Protein AF-A0A7J2NKS1-F1 (afdb_monomer_lite)

pLDDT: mean 79.58, std 19.47, range [28.39, 98.06]

Foldseek 3Di:
DVVLCPLLPAAADDFAFKAAPADPLFDGADFFWKFKKWFFQFDDVRDGDIKMKMKGQHDWDWDQAPNDIFIKTKIWMKIKDWDWDADPFKIKIKMKMKIWIWIAGNNIGFTFKTWMKIWIWMWIDGPPDTDIKTKIKIKIKGWSHGFRPADVNDDLDAFDKDKGKTWMWMKMWMQIPNDIDIDIDIWIKMKMKGQHDWQPWDQFLQGIARTWGWIWIWMDIDPDIFIKIFTDGSHSSTTQKIAGDPDSHHNGDHRIMHTNHIDGDDPPVVCCDPPNVVVSVVVVVVVVVVVVVVVVVVVVVPDDPDDDDDDDDDDDDDDDDDDDDDDDDDDDDD

Secondary structure (DSSP, 8-state):
-TTHHHHTTT--B-------SS-TTSPPP-TT-EEEEEEEEEEETTEEEEEEEEEEEEEEEEEEETTEEEEEEEEEEEEEEEEEEEETTEEEEEEEEEEEEEEEETTT--EEEEEEEEEEEEEEEETTEEEEEEEEEEEEEEEEEEE---GGGS--STT-EEEEEEEEEEEEEEEETTEEEEEEEEEEEEEEEEEEEEEEEEEETTEEEEEEEEEEEEEEETTEEEEEEEEEETTTTEEEEEEEE--TTBSS--SEEEEEEEE---TTGGGSSSTTHHHHHHHHHHHHHHHHHHHHHHHHHH------PPP-----------------------

Radius of gyration: 31.36 Å; chains: 1; bounding box: 49×74×117 Å

Sequence (334 aa):
MSIICVGFLLLGFAIVPSANVANDEGHPIEVGDYWEYSISEMDLEGMEFDFSIKITVESVSTMSIGGQDKEIFILDISGDSEFSETIEGVSMEGTISISGEEKRLVSNFDLISTDMEFSMDIEAAGAGMDFSMEMSMVMETSYVLPIDDYIGDDALETGTIVASTSSMTMESTTTFMGEVEASSEQNDVSITMEIVETGVTVETPAGTFDDCCKVIVITESDDESSTSTQYYSGKVGNYVKITGDAGEFSVIPGEQIILKSYGHGGGLASLFTGDNLWITLVIILVIVVVLAAIIAVIMRRGRGPVTTFMPPMIEEAETVQTTETEPKPPITPP

Structure (mmCIF, N/CA/C/O backbone):
data_AF-A0A7J2NKS1-F1
#
_entry.id   AF-A0A7J2NKS1-F1
#
loop_
_atom_site.group_PDB
_atom_site.id
_atom_site.type_symbol
_atom_site.label_atom_id
_atom_site.label_alt_id
_atom_site.label_comp_id
_atom_site.label_asym_id
_atom_site.label_entity_id
_atom_site.label_seq_id
_atom_site.pdbx_PDB_ins_code
_atom_site.Cartn_x
_atom_site.Cartn_y
_atom_site.Cartn_z
_atom_site.occupancy
_atom_site.B_iso_or_equiv
_atom_site.auth_seq_id
_atom_site.auth_comp_id
_atom_site.auth_asym_id
_atom_site.auth_atom_id
_atom_site.pdbx_PDB_model_num
ATOM 1 N N . MET A 1 1 ? 13.286 9.075 -21.189 1.00 34.91 1 MET A N 1
ATOM 2 C CA . MET A 1 1 ? 14.309 9.511 -20.210 1.00 34.91 1 MET A CA 1
ATOM 3 C C . MET A 1 1 ? 13.665 10.377 -19.147 1.00 34.91 1 MET A C 1
ATOM 5 O O . MET A 1 1 ? 13.263 9.778 -18.170 1.00 34.91 1 MET A O 1
ATOM 9 N N . SER A 1 2 ? 13.385 11.670 -19.351 1.00 28.39 2 SER A N 1
ATOM 10 C CA . SER A 1 2 ? 12.553 12.464 -18.412 1.00 28.39 2 SER A CA 1
ATOM 11 C C . SER A 1 2 ? 11.047 12.105 -18.447 1.00 28.39 2 SER A C 1
ATOM 13 O O . SER A 1 2 ? 10.210 12.998 -18.497 1.00 28.39 2 SER A O 1
ATOM 15 N N . ILE A 1 3 ? 10.711 10.812 -18.541 1.00 34.97 3 ILE A N 1
ATOM 16 C CA . ILE A 1 3 ? 9.338 10.272 -18.518 1.00 34.97 3 ILE A CA 1
ATOM 17 C C . ILE A 1 3 ? 9.289 9.123 -17.498 1.00 34.97 3 ILE A C 1
ATOM 19 O O . ILE A 1 3 ? 8.537 9.255 -16.543 1.00 34.97 3 ILE A O 1
ATOM 23 N N . ILE A 1 4 ? 10.200 8.136 -17.593 1.00 39.78 4 ILE A N 1
ATOM 24 C CA . ILE A 1 4 ? 10.518 7.162 -16.521 1.00 39.78 4 ILE A CA 1
ATOM 25 C C . ILE A 1 4 ? 10.506 7.820 -15.129 1.00 39.78 4 ILE A C 1
ATOM 27 O O . ILE A 1 4 ? 9.727 7.428 -14.271 1.00 39.78 4 ILE A O 1
ATOM 31 N N . CYS A 1 5 ? 11.311 8.870 -14.918 1.00 36.09 5 CYS A N 1
ATOM 32 C CA . CYS A 1 5 ? 11.406 9.531 -13.611 1.00 36.09 5 CYS A CA 1
ATOM 33 C C . CYS A 1 5 ? 10.153 10.334 -13.208 1.00 36.09 5 CYS A C 1
ATOM 35 O O . CYS A 1 5 ? 10.038 10.697 -12.046 1.00 36.09 5 CYS A O 1
ATOM 37 N N . VAL A 1 6 ? 9.257 10.663 -14.147 1.00 33.34 6 VAL A N 1
ATOM 38 C CA . VAL A 1 6 ? 8.086 11.527 -13.900 1.00 33.34 6 VAL A CA 1
ATOM 39 C C . VAL A 1 6 ? 6.840 10.707 -13.560 1.00 33.34 6 VAL A C 1
ATOM 41 O O . VAL A 1 6 ? 6.053 11.148 -12.739 1.00 33.34 6 VAL A O 1
ATOM 44 N N . GLY A 1 7 ? 6.686 9.494 -14.104 1.00 37.41 7 GLY A N 1
ATOM 45 C CA . GLY A 1 7 ? 5.555 8.615 -13.760 1.00 37.41 7 GLY A CA 1
ATOM 46 C C . GLY A 1 7 ? 5.621 7.996 -12.355 1.00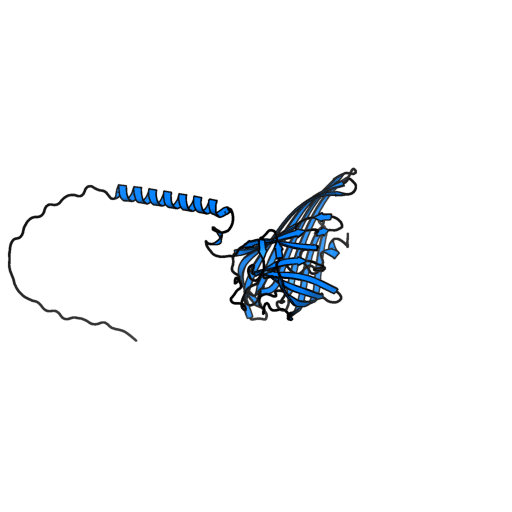 37.41 7 GLY A C 1
ATOM 47 O O . GLY A 1 7 ? 4.599 7.591 -11.819 1.00 37.41 7 GLY A O 1
ATOM 48 N N . PHE A 1 8 ? 6.808 7.938 -11.742 1.00 37.59 8 PHE A N 1
ATOM 49 C CA . PHE A 1 8 ? 7.003 7.478 -10.356 1.00 37.59 8 PHE A CA 1
ATOM 50 C C . PHE A 1 8 ? 6.897 8.612 -9.313 1.00 37.59 8 PHE A C 1
ATOM 52 O O . PHE A 1 8 ? 7.097 8.381 -8.121 1.00 37.59 8 PHE A O 1
ATOM 59 N N . LEU A 1 9 ? 6.666 9.857 -9.735 1.00 34.25 9 LEU A N 1
ATOM 60 C CA . LEU A 1 9 ? 7.015 11.043 -8.945 1.00 34.25 9 LEU A CA 1
ATOM 61 C C . LEU A 1 9 ? 5.909 11.533 -7.984 1.00 34.25 9 LEU A C 1
ATOM 63 O O . LEU A 1 9 ? 6.058 12.625 -7.458 1.00 34.25 9 LEU A O 1
ATOM 67 N N . LEU A 1 10 ? 4.831 10.773 -7.737 1.00 40.41 10 LEU A N 1
ATOM 68 C CA . LEU A 1 10 ? 3.707 11.184 -6.859 1.00 40.41 10 LEU A CA 1
ATOM 69 C C . LEU A 1 10 ? 3.137 10.066 -5.949 1.00 40.41 10 LEU A C 1
ATOM 71 O O . LEU A 1 10 ? 2.049 10.197 -5.388 1.00 40.41 10 LEU A O 1
ATOM 75 N N . LEU A 1 11 ? 3.882 8.974 -5.769 1.00 47.56 11 LEU A N 1
ATOM 76 C CA . LEU A 1 11 ? 3.437 7.760 -5.074 1.00 47.56 11 LEU A CA 1
ATOM 77 C C . LEU A 1 11 ? 3.245 7.979 -3.552 1.00 47.56 11 LEU A C 1
ATOM 79 O O . LEU A 1 11 ? 4.125 8.512 -2.880 1.00 47.56 11 LEU A O 1
ATOM 83 N N . GLY A 1 12 ? 2.122 7.536 -2.964 1.00 43.88 12 GLY A N 1
ATOM 84 C CA . GLY A 1 12 ? 1.857 7.812 -1.540 1.00 43.88 12 GLY A CA 1
ATOM 85 C C . GLY A 1 12 ? 0.856 6.942 -0.765 1.00 43.88 12 GLY A C 1
ATOM 86 O O . GLY A 1 12 ? 0.864 7.027 0.459 1.00 43.88 12 GLY A O 1
ATOM 87 N N . PHE A 1 13 ? 0.010 6.113 -1.396 1.00 44.94 13 PHE A N 1
ATOM 88 C CA . PHE A 1 13 ? -1.102 5.446 -0.692 1.00 44.94 13 PHE A CA 1
ATOM 89 C C . PHE A 1 13 ? -1.458 3.998 -1.098 1.00 44.94 13 PHE A C 1
ATOM 91 O O . PHE A 1 13 ? -1.290 3.564 -2.241 1.00 44.94 13 PHE A O 1
ATOM 98 N N . ALA A 1 14 ? -2.125 3.336 -0.142 1.00 42.31 14 ALA A N 1
ATOM 99 C CA . ALA A 1 14 ? -3.156 2.303 -0.308 1.00 42.31 14 ALA A CA 1
ATOM 100 C C . ALA A 1 14 ? -2.768 0.831 -0.589 1.00 42.31 14 ALA A C 1
ATOM 102 O O . ALA A 1 14 ? -3.226 0.243 -1.566 1.00 42.31 14 ALA A O 1
ATOM 103 N N . ILE A 1 15 ? -2.143 0.169 0.395 1.00 42.97 15 ILE A N 1
ATOM 104 C CA . ILE A 1 15 ? -2.573 -1.173 0.856 1.00 42.97 15 ILE A CA 1
ATOM 105 C C . ILE A 1 15 ? -2.464 -1.192 2.395 1.00 42.97 15 ILE A C 1
ATOM 107 O O . ILE A 1 15 ? -1.355 -1.173 2.910 1.00 42.97 15 ILE A O 1
ATOM 111 N N . VAL A 1 16 ? -3.575 -1.199 3.156 1.00 50.06 16 VAL A N 1
ATOM 112 C CA . VAL A 1 16 ? -3.531 -0.661 4.541 1.00 50.06 16 VAL A CA 1
ATOM 113 C C . VAL A 1 16 ? -4.310 -1.447 5.623 1.00 50.06 16 VAL A C 1
ATOM 115 O O . VAL A 1 16 ? -5.536 -1.512 5.569 1.00 50.06 16 VAL A O 1
ATOM 118 N N . PRO A 1 17 ? -3.637 -1.958 6.674 1.00 40.44 17 PRO A N 1
ATOM 119 C CA . PRO A 1 17 ? -4.226 -2.956 7.578 1.00 40.44 17 PRO A CA 1
ATOM 120 C C . PRO A 1 17 ? -5.125 -2.674 8.806 1.00 40.44 17 PRO A C 1
ATOM 122 O O . PRO A 1 17 ? -5.451 -3.668 9.439 1.00 40.44 17 PRO A O 1
ATOM 125 N N . SER A 1 18 ? -5.594 -1.469 9.147 1.00 38.28 18 SER A N 1
ATOM 126 C CA . SER A 1 18 ? -6.431 -1.151 10.347 1.00 38.28 18 SER A CA 1
ATOM 127 C C . SER A 1 18 ? -5.811 -1.133 11.748 1.00 38.28 18 SER A C 1
ATOM 129 O O . SER A 1 18 ? -4.739 -1.686 11.969 1.00 38.28 18 SER A O 1
ATOM 131 N N . ALA A 1 19 ? -6.554 -0.564 12.720 1.00 33.69 19 ALA A N 1
ATOM 132 C CA . ALA A 1 19 ? -6.450 -0.866 14.153 1.00 33.69 19 ALA A CA 1
ATOM 133 C C . ALA A 1 19 ? -7.713 -0.507 14.970 1.00 33.69 19 ALA A C 1
ATOM 135 O O . ALA A 1 19 ? -7.761 0.540 15.607 1.00 33.69 19 ALA A O 1
ATOM 136 N N . ASN A 1 20 ? -8.681 -1.438 15.031 1.00 34.88 20 ASN A N 1
ATOM 137 C CA . ASN A 1 20 ? -9.993 -1.245 15.679 1.00 34.88 20 ASN A CA 1
ATOM 138 C C . ASN A 1 20 ? -9.972 -0.499 17.028 1.00 34.88 20 ASN A C 1
ATOM 140 O O . ASN A 1 20 ? -9.496 -1.033 18.037 1.00 34.88 20 ASN A O 1
ATOM 144 N N . VAL A 1 21 ? -10.696 0.624 17.088 1.00 37.88 21 VAL A N 1
ATOM 145 C CA . VAL A 1 21 ? -11.197 1.208 18.354 1.00 37.88 21 VAL A CA 1
ATOM 146 C C . VAL A 1 21 ? -12.734 1.381 18.393 1.00 37.88 21 VAL A C 1
ATOM 148 O O . VAL A 1 21 ? -13.278 1.698 19.454 1.00 37.88 21 VAL A O 1
ATOM 151 N N . ALA A 1 22 ? -13.473 1.105 17.305 1.00 36.28 22 ALA A N 1
ATOM 152 C CA . ALA A 1 22 ? -14.919 1.396 17.229 1.00 36.28 22 ALA A CA 1
ATOM 153 C C . ALA A 1 22 ? -15.897 0.204 17.119 1.00 36.28 22 ALA A C 1
ATOM 155 O O . ALA A 1 22 ? -17.019 0.337 17.614 1.00 36.28 22 ALA A O 1
ATOM 156 N N . ASN A 1 23 ? -15.536 -0.938 16.511 1.00 42.25 23 ASN A N 1
ATOM 157 C CA . ASN A 1 23 ? -16.478 -2.050 16.276 1.00 42.25 23 ASN A CA 1
ATOM 158 C C . ASN A 1 23 ? -16.078 -3.364 16.976 1.00 42.25 23 ASN A C 1
ATOM 160 O O . ASN A 1 23 ? -15.134 -4.037 16.577 1.00 42.25 23 ASN A O 1
ATOM 164 N N . ASP A 1 24 ? -16.892 -3.783 17.956 1.00 46.19 24 ASP A N 1
ATOM 165 C CA . ASP A 1 24 ? -16.754 -5.009 18.779 1.00 46.19 24 ASP A CA 1
ATOM 166 C C . ASP A 1 24 ? -16.758 -6.348 17.986 1.00 46.19 24 ASP A C 1
ATOM 168 O O . ASP A 1 24 ? -16.619 -7.417 18.583 1.00 46.19 24 ASP A O 1
ATOM 172 N N . GLU A 1 25 ? -16.949 -6.322 16.660 1.00 52.09 25 GLU A N 1
ATOM 173 C CA . GLU A 1 25 ? -17.010 -7.515 15.794 1.00 52.09 25 GLU A CA 1
ATOM 174 C C . GLU A 1 25 ? -15.779 -7.694 14.876 1.00 52.09 25 GLU A C 1
ATOM 176 O O . GLU A 1 25 ? -15.643 -8.740 14.236 1.00 52.09 25 GLU A O 1
ATOM 181 N N . GLY A 1 26 ? -14.868 -6.713 14.819 1.00 59.03 26 GLY A N 1
ATOM 182 C CA . GLY A 1 26 ? -13.625 -6.787 14.041 1.00 59.03 26 GLY A CA 1
ATOM 183 C C . GLY A 1 26 ? -12.452 -7.412 14.806 1.00 59.03 26 GLY A C 1
ATOM 184 O O . GLY A 1 26 ? -12.421 -7.418 16.037 1.00 59.03 26 GLY A O 1
ATOM 185 N N . HIS A 1 27 ? -11.450 -7.922 14.082 1.00 67.19 27 HIS A N 1
ATOM 186 C CA . HIS A 1 27 ? -10.157 -8.274 14.691 1.00 67.19 27 HIS A CA 1
ATOM 187 C C . HIS A 1 27 ? -9.389 -6.983 15.053 1.00 67.19 27 HIS A C 1
ATOM 189 O O . HIS A 1 27 ? -9.222 -6.130 14.176 1.00 67.19 27 HIS A O 1
ATOM 195 N N . PRO A 1 28 ? -8.955 -6.783 16.313 1.00 78.50 28 PRO A N 1
ATOM 196 C CA . PRO A 1 28 ? -8.105 -5.659 16.693 1.00 78.50 28 PRO A CA 1
ATOM 197 C C . PRO A 1 28 ? -6.667 -5.920 16.265 1.00 78.50 28 PRO A C 1
ATOM 199 O O . PRO A 1 28 ? -6.210 -7.056 16.320 1.00 78.50 28 PRO A O 1
ATOM 202 N N . ILE A 1 29 ? -5.951 -4.875 15.859 1.00 85.25 29 ILE A N 1
ATOM 203 C CA . ILE A 1 29 ? -4.667 -5.089 15.193 1.00 85.25 29 ILE A CA 1
ATOM 204 C C . ILE A 1 29 ? -3.527 -5.190 16.180 1.00 85.25 29 ILE A C 1
ATOM 206 O O . ILE A 1 29 ? -3.392 -4.412 17.126 1.00 85.25 29 ILE A O 1
ATOM 210 N N . GLU A 1 30 ? -2.710 -6.199 15.937 1.00 89.06 30 GLU A N 1
ATOM 211 C CA . GLU A 1 30 ? -1.653 -6.660 16.802 1.00 89.06 30 GLU A CA 1
ATOM 212 C C . GLU A 1 30 ? -0.386 -6.952 15.992 1.00 89.06 30 GLU A C 1
ATOM 214 O O . GLU A 1 30 ? -0.391 -7.281 14.804 1.00 89.06 30 GLU A O 1
ATOM 219 N N . VAL A 1 31 ? 0.752 -6.864 16.680 1.00 90.00 31 VAL A N 1
ATOM 220 C CA . VAL A 1 31 ? 2.055 -7.200 16.104 1.00 90.00 31 VAL A CA 1
ATOM 221 C C . VAL A 1 31 ? 2.060 -8.647 15.600 1.00 90.00 31 VAL A C 1
ATOM 223 O O . VAL A 1 31 ? 1.782 -9.595 16.342 1.00 90.00 31 VAL A O 1
ATOM 226 N N . GLY A 1 32 ? 2.437 -8.815 14.335 1.00 89.38 32 GLY A N 1
ATOM 227 C CA . GLY A 1 32 ? 2.440 -10.079 13.608 1.00 89.38 32 GLY A CA 1
ATOM 228 C C . GLY A 1 32 ? 1.199 -10.332 12.750 1.00 89.38 32 GLY A C 1
ATOM 229 O O . GLY A 1 32 ? 1.167 -11.371 12.086 1.00 89.38 32 GLY A O 1
ATOM 230 N N . ASP A 1 33 ? 0.208 -9.433 12.738 1.00 91.69 33 ASP A N 1
ATOM 231 C CA . ASP A 1 33 ? -0.796 -9.423 11.671 1.00 91.69 33 ASP A CA 1
ATOM 232 C C . ASP A 1 33 ? -0.106 -9.165 10.316 1.00 91.69 33 ASP A C 1
ATOM 234 O O . ASP A 1 33 ? 0.866 -8.404 10.236 1.00 91.69 33 ASP A O 1
ATOM 238 N N . TYR A 1 34 ? -0.578 -9.816 9.250 1.00 94.12 34 TYR A N 1
ATOM 239 C CA . TYR A 1 34 ? -0.049 -9.620 7.899 1.00 94.12 34 TYR A CA 1
ATOM 240 C C . TYR A 1 34 ? -1.095 -9.841 6.805 1.00 94.12 34 TYR A C 1
ATOM 242 O O . TYR A 1 34 ? -2.054 -10.602 6.967 1.00 94.12 34 TYR A O 1
ATOM 250 N N . TRP A 1 35 ? -0.838 -9.235 5.647 1.00 94.25 35 TRP A N 1
ATOM 251 C CA . TRP A 1 35 ? -1.653 -9.317 4.439 1.00 94.25 35 TRP A CA 1
ATOM 252 C C . TRP A 1 35 ? -0.723 -9.402 3.239 1.00 94.25 35 TRP A C 1
ATOM 254 O O . TRP A 1 35 ? 0.266 -8.680 3.154 1.00 94.25 35 TRP A O 1
ATOM 264 N N . GLU A 1 36 ? -1.030 -10.306 2.325 1.00 94.75 36 GLU A N 1
ATOM 265 C CA . GLU A 1 36 ? -0.306 -10.517 1.081 1.00 94.75 36 GLU A CA 1
ATOM 266 C C . GLU A 1 36 ? -1.274 -10.285 -0.074 1.00 94.75 36 GLU A C 1
ATOM 268 O O . GLU A 1 36 ? -2.369 -10.852 -0.098 1.00 94.75 36 GLU A O 1
ATOM 273 N N . TYR A 1 37 ? -0.866 -9.482 -1.043 1.00 91.94 37 TYR A N 1
ATOM 274 C CA . TYR A 1 37 ? -1.657 -9.059 -2.183 1.00 91.94 37 TYR A CA 1
ATOM 275 C C . TYR A 1 37 ? -0.992 -9.487 -3.479 1.00 91.94 37 TYR A C 1
ATOM 277 O O . TYR A 1 37 ? 0.225 -9.408 -3.621 1.00 91.94 37 TYR A O 1
ATOM 285 N N . SER A 1 38 ? -1.819 -9.931 -4.419 1.00 92.25 38 SER A N 1
ATOM 286 C CA . SER A 1 38 ? -1.465 -10.051 -5.828 1.00 92.25 38 SER A CA 1
ATOM 287 C C . SER A 1 38 ? -1.929 -8.788 -6.533 1.00 92.25 38 SER A C 1
ATOM 289 O O . SER A 1 38 ? -3.052 -8.335 -6.301 1.00 92.25 38 SER A O 1
ATOM 291 N N . ILE A 1 39 ? -1.086 -8.253 -7.397 1.00 88.94 39 ILE A N 1
ATOM 292 C CA . ILE A 1 39 ? -1.335 -7.042 -8.169 1.00 88.94 39 ILE A CA 1
ATOM 293 C C . ILE A 1 39 ? -1.128 -7.449 -9.614 1.00 88.94 39 ILE A C 1
ATOM 295 O O . ILE A 1 39 ? -0.053 -7.935 -9.956 1.00 88.94 39 ILE A O 1
ATOM 299 N N . SER A 1 40 ? -2.186 -7.366 -10.410 1.00 84.81 40 SER A N 1
ATOM 300 C CA . SER A 1 40 ? -2.157 -7.768 -11.814 1.00 84.81 40 SER A CA 1
ATOM 301 C C . SER A 1 40 ? -2.140 -6.548 -12.711 1.00 84.81 40 SER A C 1
ATOM 303 O O . SER A 1 40 ? -2.689 -5.506 -12.345 1.00 84.81 40 SER A O 1
ATOM 305 N N . GLU A 1 41 ? -1.581 -6.722 -13.907 1.00 78.31 41 GLU A N 1
ATOM 306 C CA . GLU A 1 41 ? -1.626 -5.703 -14.961 1.00 78.31 41 GLU A CA 1
ATOM 307 C C . GLU A 1 41 ? -0.941 -4.394 -14.498 1.00 78.31 41 GLU A C 1
ATOM 309 O O . GLU A 1 41 ? -1.443 -3.296 -14.735 1.00 78.31 41 GLU A O 1
ATOM 314 N N . MET A 1 42 ? 0.210 -4.505 -13.811 1.00 78.00 42 MET A N 1
ATOM 315 C CA . MET A 1 42 ? 1.103 -3.360 -13.606 1.00 78.00 42 MET A CA 1
ATOM 316 C C . MET A 1 42 ? 1.803 -3.068 -14.933 1.00 78.00 42 MET A C 1
ATOM 318 O O . MET A 1 42 ? 2.639 -3.856 -15.369 1.00 78.00 42 MET A O 1
ATOM 322 N N . ASP A 1 43 ? 1.447 -1.954 -15.572 1.00 75.00 43 ASP A N 1
ATOM 323 C CA . ASP A 1 43 ? 2.126 -1.444 -16.765 1.00 75.00 43 ASP A CA 1
ATOM 324 C C . ASP A 1 43 ? 3.263 -0.499 -16.358 1.00 75.00 43 ASP A C 1
ATOM 326 O O . ASP A 1 43 ? 3.027 0.529 -15.715 1.00 75.00 43 ASP A O 1
ATOM 330 N N . LEU A 1 44 ? 4.492 -0.819 -16.772 1.00 71.81 44 LEU A N 1
ATOM 331 C CA . LEU A 1 44 ? 5.607 0.120 -16.741 1.00 71.81 44 LEU A CA 1
ATOM 332 C C . LEU A 1 44 ? 6.210 0.349 -18.133 1.00 71.81 44 LEU A C 1
ATOM 334 O O . LEU A 1 44 ? 6.930 -0.492 -18.668 1.00 71.81 44 LEU A O 1
ATOM 338 N N . GLU A 1 45 ? 5.947 1.534 -18.693 1.00 70.50 45 GLU A N 1
ATOM 339 C CA . GLU A 1 45 ? 6.357 1.960 -20.045 1.00 70.50 45 GLU A CA 1
ATOM 340 C C . GLU A 1 45 ? 6.034 0.938 -21.168 1.00 70.50 45 GLU A C 1
ATOM 342 O O . GLU A 1 45 ? 6.714 0.892 -22.197 1.00 70.50 45 GLU A O 1
ATOM 347 N N . GLY A 1 46 ? 4.961 0.155 -21.015 1.00 71.38 46 GLY A N 1
ATOM 348 C CA . GLY A 1 46 ? 4.516 -0.879 -21.953 1.00 71.38 46 GLY A CA 1
ATOM 349 C C . GLY A 1 46 ? 4.966 -2.302 -21.606 1.00 71.38 46 GLY A C 1
ATOM 350 O O . GLY A 1 46 ? 4.841 -3.177 -22.462 1.00 71.38 46 GLY A O 1
ATOM 351 N N . MET A 1 47 ? 5.506 -2.532 -20.405 1.00 73.56 47 MET A N 1
ATOM 352 C CA . MET A 1 47 ? 5.786 -3.862 -19.853 1.00 73.56 47 MET A CA 1
ATOM 353 C C . MET A 1 47 ? 4.716 -4.209 -18.816 1.00 73.56 47 MET A C 1
ATOM 355 O O . MET A 1 47 ? 4.672 -3.587 -17.757 1.00 73.56 47 MET A O 1
ATOM 359 N N . GLU A 1 48 ? 3.877 -5.204 -19.109 1.00 80.75 48 GLU A N 1
ATOM 360 C CA . GLU A 1 48 ? 2.863 -5.717 -18.179 1.00 80.75 48 GLU A CA 1
ATOM 361 C C . GLU A 1 48 ? 3.468 -6.814 -17.287 1.00 80.75 48 GLU A C 1
ATOM 363 O O . GLU A 1 48 ? 3.973 -7.822 -17.789 1.00 80.75 48 GLU A O 1
ATOM 368 N N . PHE A 1 49 ? 3.387 -6.669 -15.962 1.00 82.88 49 PHE A N 1
ATOM 369 C CA . PHE A 1 49 ? 3.792 -7.722 -15.026 1.00 82.88 49 PHE A CA 1
ATOM 370 C C . PHE A 1 49 ? 2.842 -7.876 -13.835 1.00 82.88 49 PHE A C 1
ATOM 372 O O . PHE A 1 49 ? 2.153 -6.947 -13.412 1.00 82.88 49 PHE A O 1
ATOM 379 N N . ASP A 1 50 ? 2.818 -9.094 -13.290 1.00 86.38 50 ASP A N 1
ATOM 380 C CA . ASP A 1 50 ? 2.188 -9.389 -12.007 1.00 86.38 50 ASP A CA 1
ATOM 381 C C . ASP A 1 50 ? 3.191 -9.097 -10.881 1.00 86.38 50 ASP A C 1
ATOM 383 O O . ASP A 1 50 ? 4.372 -9.447 -10.974 1.00 86.38 50 ASP A O 1
ATOM 387 N N . PHE A 1 51 ? 2.725 -8.500 -9.788 1.00 87.44 51 PHE A N 1
ATOM 388 C CA . PHE A 1 51 ? 3.537 -8.177 -8.615 1.00 87.44 51 PHE A CA 1
ATOM 389 C C . PHE A 1 51 ? 2.889 -8.719 -7.334 1.00 87.44 51 PHE A C 1
ATOM 391 O O . PHE A 1 51 ? 1.665 -8.863 -7.251 1.00 87.44 51 PHE A O 1
ATOM 398 N N . SER A 1 52 ? 3.692 -9.051 -6.321 1.00 90.75 52 SER A N 1
ATOM 399 C CA . SER A 1 52 ? 3.190 -9.569 -5.043 1.00 90.75 52 SER A CA 1
ATOM 400 C C . SER A 1 52 ? 3.766 -8.756 -3.893 1.00 90.75 52 SER A C 1
ATOM 402 O O . SER A 1 52 ? 4.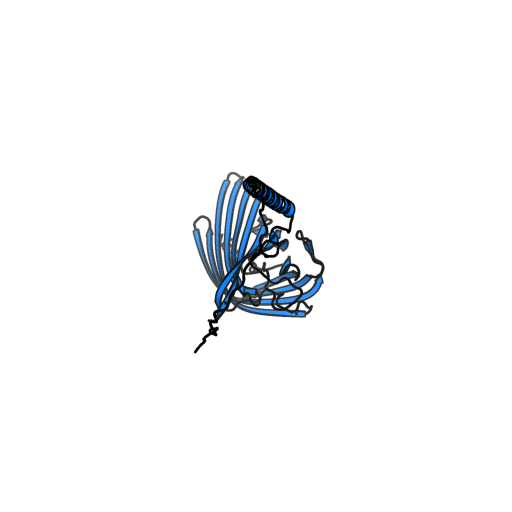980 -8.692 -3.739 1.00 90.75 52 SER A O 1
ATOM 404 N N . ILE A 1 53 ? 2.900 -8.174 -3.062 1.00 91.88 53 ILE A N 1
ATOM 405 C CA . ILE A 1 53 ? 3.304 -7.378 -1.892 1.00 91.88 53 ILE A CA 1
ATOM 406 C C . ILE A 1 53 ? 2.786 -8.013 -0.623 1.00 91.88 53 ILE A C 1
ATOM 408 O O . ILE A 1 53 ? 1.646 -8.463 -0.557 1.00 91.88 53 ILE A O 1
ATOM 412 N N . LYS A 1 54 ? 3.624 -8.012 0.401 1.00 93.94 54 LYS A N 1
ATOM 413 C CA . LYS A 1 54 ? 3.295 -8.387 1.758 1.00 93.94 54 LYS A CA 1
ATOM 414 C C . LYS A 1 54 ? 3.499 -7.192 2.677 1.00 93.94 54 LYS A C 1
ATOM 416 O O . LYS A 1 54 ? 4.514 -6.511 2.609 1.00 93.94 54 LYS A O 1
ATOM 421 N N . ILE A 1 55 ? 2.538 -6.996 3.569 1.00 94.06 55 ILE A N 1
ATOM 422 C CA . ILE A 1 55 ? 2.574 -5.979 4.616 1.00 94.06 55 ILE A CA 1
ATOM 423 C C . ILE A 1 55 ? 2.406 -6.686 5.952 1.00 94.06 55 ILE A C 1
ATOM 425 O O . ILE A 1 55 ? 1.533 -7.547 6.088 1.00 94.06 55 ILE A O 1
ATOM 429 N N . THR A 1 56 ? 3.262 -6.371 6.919 1.00 94.31 56 THR A N 1
ATOM 430 C CA . THR A 1 56 ? 3.312 -7.026 8.234 1.00 94.31 56 THR A CA 1
ATOM 431 C C . THR A 1 56 ? 3.407 -5.975 9.331 1.00 94.31 56 THR A C 1
ATOM 433 O O . THR A 1 56 ? 4.311 -5.148 9.298 1.00 94.31 56 THR A O 1
ATOM 436 N N . VAL A 1 57 ? 2.544 -6.028 10.349 1.00 94.00 57 VAL A N 1
ATOM 437 C CA . VAL A 1 57 ? 2.704 -5.185 11.548 1.00 94.00 57 VAL A CA 1
ATOM 438 C C . VAL A 1 57 ? 3.898 -5.710 12.344 1.00 94.00 57 VAL A C 1
ATOM 440 O O . VAL A 1 57 ? 3.791 -6.713 13.053 1.00 94.00 57 VAL A O 1
ATOM 443 N N . GLU A 1 58 ? 5.058 -5.078 12.196 1.00 93.56 58 GLU A N 1
ATOM 444 C CA . GLU A 1 58 ? 6.331 -5.589 12.709 1.00 93.56 58 GLU A CA 1
ATOM 445 C C . GLU A 1 58 ? 6.532 -5.233 14.185 1.00 93.56 58 GLU A C 1
ATOM 447 O O . GLU A 1 58 ? 6.958 -6.071 14.987 1.00 93.56 58 GLU A O 1
ATOM 452 N N . SER A 1 59 ? 6.175 -4.006 14.574 1.00 92.12 59 SER A N 1
ATOM 453 C CA . SER A 1 59 ? 6.356 -3.530 15.944 1.00 92.12 59 SER A CA 1
ATOM 454 C C . SER A 1 59 ? 5.424 -2.373 16.327 1.00 92.12 59 SER A C 1
ATOM 456 O O . SER A 1 59 ? 4.728 -1.790 15.496 1.00 92.12 59 SER A O 1
ATOM 458 N N . VAL A 1 60 ? 5.405 -2.053 17.627 1.00 92.88 60 VAL A N 1
ATOM 459 C CA . VAL A 1 60 ? 4.813 -0.822 18.171 1.00 92.88 60 VAL A CA 1
ATOM 460 C C . VAL A 1 60 ? 5.935 0.039 18.739 1.00 92.88 60 VAL A C 1
ATOM 462 O O . VAL A 1 60 ? 6.786 -0.447 19.489 1.00 92.88 60 VAL A O 1
ATOM 465 N N . SER A 1 61 ? 5.918 1.323 18.400 1.00 94.81 61 SER A N 1
ATOM 466 C CA . SER A 1 61 ? 6.881 2.334 18.834 1.00 94.81 61 SER A CA 1
ATOM 467 C C . SER A 1 61 ? 6.160 3.563 19.399 1.00 94.81 61 SER A C 1
ATOM 469 O O . SER A 1 61 ? 4.937 3.584 19.541 1.00 94.81 61 SER A O 1
ATOM 471 N N . THR A 1 62 ? 6.907 4.605 19.758 1.00 94.88 62 THR A N 1
ATOM 472 C CA . THR A 1 62 ? 6.360 5.878 20.243 1.00 94.88 62 THR A CA 1
ATOM 473 C C . THR A 1 62 ? 6.968 7.033 19.459 1.00 94.88 62 THR A C 1
ATOM 475 O O . THR A 1 62 ? 8.191 7.154 19.381 1.00 94.88 62 THR A O 1
ATOM 478 N N . MET A 1 63 ? 6.121 7.905 18.914 1.00 94.06 63 MET A N 1
ATOM 479 C CA . MET A 1 63 ? 6.523 9.067 18.118 1.00 94.06 63 MET A CA 1
ATOM 480 C C . MET A 1 63 ? 5.847 10.340 18.637 1.00 94.06 63 MET A C 1
ATOM 482 O O . MET A 1 63 ? 4.701 10.309 19.082 1.00 94.06 63 MET A O 1
ATOM 486 N N . SER A 1 64 ? 6.555 11.473 18.584 1.00 94.06 64 SER A N 1
ATOM 487 C CA . SER A 1 64 ? 6.012 12.762 19.025 1.00 94.06 64 SER A CA 1
ATOM 488 C C . SER A 1 64 ? 5.295 13.465 17.869 1.00 94.06 64 SER A C 1
ATOM 490 O O . SER A 1 64 ? 5.932 14.015 16.974 1.00 94.06 64 SER A O 1
ATOM 492 N N . ILE A 1 65 ? 3.963 13.448 17.891 1.00 90.88 65 ILE A N 1
ATOM 493 C CA . ILE A 1 65 ? 3.084 13.959 16.830 1.00 90.88 65 ILE A CA 1
ATOM 494 C C . ILE A 1 65 ? 2.305 15.147 17.394 1.00 90.88 65 ILE A C 1
ATOM 496 O O . ILE A 1 65 ? 1.635 15.039 18.421 1.00 90.88 65 ILE A O 1
ATOM 500 N N . GLY A 1 66 ? 2.437 16.323 16.775 1.00 87.88 66 GLY A N 1
ATOM 501 C CA . GLY A 1 66 ? 1.850 17.564 17.305 1.00 87.88 66 GLY A CA 1
ATOM 502 C C . GLY A 1 66 ? 2.374 17.967 18.697 1.00 87.88 66 GLY A C 1
ATOM 503 O O . GLY A 1 66 ? 1.704 18.704 19.420 1.00 87.88 66 GLY A O 1
ATOM 504 N N . GLY A 1 67 ? 3.553 17.472 19.095 1.00 90.88 67 GLY A N 1
ATOM 505 C CA . GLY A 1 67 ? 4.127 17.675 20.431 1.00 90.88 67 GLY A CA 1
ATOM 506 C C . GLY A 1 67 ? 3.520 16.796 21.532 1.00 90.88 67 GLY A C 1
ATOM 507 O O . GLY A 1 67 ? 3.678 17.114 22.712 1.00 90.88 67 GLY A O 1
ATOM 508 N N . GLN A 1 68 ? 2.814 15.722 21.164 1.00 93.06 68 GLN A N 1
ATOM 509 C CA . GLN A 1 68 ? 2.354 14.674 22.073 1.00 93.06 68 GLN A CA 1
ATOM 510 C C . GLN A 1 68 ? 2.959 13.334 21.665 1.00 93.06 68 GLN A C 1
ATOM 512 O O . GLN A 1 68 ? 2.938 12.977 20.490 1.00 93.06 68 GLN A O 1
ATOM 517 N N . ASP A 1 69 ? 3.455 12.579 22.638 1.00 95.94 69 ASP A N 1
ATOM 518 C CA . ASP A 1 69 ? 3.954 11.230 22.399 1.00 95.94 69 ASP A CA 1
ATOM 519 C C . ASP A 1 69 ? 2.759 10.283 22.209 1.00 95.94 69 ASP A C 1
ATOM 521 O O . ASP A 1 69 ? 1.919 10.146 23.103 1.00 95.94 69 ASP A O 1
ATOM 525 N N . LYS A 1 70 ? 2.668 9.664 21.029 1.00 93.75 70 LYS A N 1
ATOM 526 C CA . LYS A 1 70 ? 1.633 8.697 20.647 1.00 93.75 70 LYS A CA 1
ATOM 527 C C . LYS A 1 70 ? 2.266 7.346 20.327 1.00 93.75 70 LYS A C 1
ATOM 529 O O . LYS A 1 70 ? 3.382 7.294 19.811 1.00 93.75 70 LYS A O 1
ATOM 534 N N . GLU A 1 71 ? 1.544 6.265 20.609 1.00 94.25 71 GLU A N 1
ATOM 535 C CA . GLU A 1 71 ? 1.926 4.928 20.150 1.00 94.25 71 GLU A CA 1
ATOM 536 C C . GLU A 1 71 ? 1.630 4.788 18.652 1.00 94.25 71 GLU A C 1
ATOM 538 O O . GLU A 1 71 ? 0.578 5.224 18.171 1.00 94.25 71 GLU A O 1
ATOM 543 N N . ILE A 1 72 ? 2.582 4.204 17.925 1.00 95.50 72 ILE A N 1
ATOM 544 C CA . ILE A 1 72 ? 2.507 3.986 16.480 1.00 95.50 72 ILE A CA 1
ATOM 545 C C . ILE A 1 72 ? 2.797 2.525 16.147 1.00 95.50 72 ILE A C 1
ATOM 547 O O . ILE A 1 72 ? 3.671 1.917 16.766 1.00 95.50 72 ILE A O 1
ATOM 551 N N . PHE A 1 73 ? 2.097 1.976 15.163 1.00 95.06 73 PHE A N 1
ATOM 552 C CA . PHE A 1 73 ? 2.508 0.759 14.480 1.00 95.06 73 PHE A CA 1
ATOM 553 C C . PHE A 1 73 ? 3.599 1.092 13.461 1.00 95.06 73 PHE A C 1
ATOM 555 O O . PHE A 1 73 ? 3.540 2.133 12.802 1.00 95.06 73 PHE A O 1
ATOM 562 N N . ILE A 1 74 ? 4.577 0.196 13.342 1.00 95.56 74 ILE A N 1
ATOM 563 C CA . ILE A 1 74 ? 5.536 0.152 12.236 1.00 95.56 74 ILE A CA 1
ATOM 564 C C . ILE A 1 74 ? 5.180 -1.079 11.404 1.00 95.56 74 ILE A C 1
ATOM 566 O O . ILE A 1 74 ? 5.123 -2.197 11.929 1.00 95.56 74 ILE A O 1
ATOM 570 N N . LEU A 1 75 ? 4.874 -0.849 10.133 1.00 95.00 75 LEU A N 1
ATOM 571 C CA . LEU A 1 75 ? 4.468 -1.857 9.164 1.00 95.00 75 LEU A CA 1
ATOM 572 C C . LEU A 1 75 ? 5.640 -2.097 8.210 1.00 95.00 75 LEU A C 1
ATOM 574 O O . LEU A 1 75 ? 5.997 -1.190 7.469 1.00 95.00 75 LEU A O 1
ATOM 578 N N . ASP A 1 76 ? 6.195 -3.306 8.199 1.00 95.62 76 ASP A N 1
ATOM 579 C CA . ASP A 1 76 ? 7.136 -3.745 7.162 1.00 95.62 76 ASP A CA 1
ATOM 580 C C . ASP A 1 76 ? 6.363 -4.009 5.866 1.00 95.62 76 ASP A C 1
ATOM 582 O O . ASP A 1 76 ? 5.378 -4.759 5.871 1.00 95.62 76 ASP A O 1
ATOM 586 N N . ILE A 1 77 ? 6.807 -3.395 4.773 1.00 93.75 77 ILE A N 1
ATOM 587 C CA . ILE A 1 77 ? 6.314 -3.621 3.416 1.00 93.75 77 ILE A CA 1
ATOM 588 C C . ILE A 1 77 ? 7.433 -4.298 2.632 1.00 93.75 77 ILE A C 1
ATOM 590 O O . ILE A 1 77 ? 8.568 -3.828 2.622 1.00 93.75 77 ILE A O 1
ATOM 594 N N . SER A 1 78 ? 7.122 -5.392 1.947 1.00 94.75 78 SER A N 1
ATOM 595 C CA . SER A 1 78 ? 8.064 -6.092 1.074 1.00 94.75 78 SER A CA 1
ATOM 596 C C . SER A 1 78 ? 7.353 -6.746 -0.106 1.00 94.75 78 SER A C 1
ATOM 598 O O . SER A 1 78 ? 6.228 -7.228 0.016 1.00 94.75 78 SER A O 1
ATOM 600 N N . GLY A 1 79 ? 7.997 -6.784 -1.266 1.00 92.50 79 GLY A N 1
ATOM 601 C CA . GLY A 1 79 ? 7.479 -7.460 -2.449 1.00 92.50 79 GLY A CA 1
ATOM 602 C C . GLY A 1 79 ? 8.555 -7.677 -3.498 1.00 92.50 79 GLY A C 1
ATOM 603 O O . GLY A 1 79 ? 9.504 -6.900 -3.599 1.00 92.50 79 GLY A O 1
ATOM 604 N N . ASP A 1 80 ? 8.402 -8.737 -4.277 1.00 92.06 80 ASP A N 1
ATOM 605 C CA . ASP A 1 80 ? 9.310 -9.105 -5.355 1.00 92.06 80 ASP A CA 1
ATOM 606 C C . ASP A 1 80 ? 8.539 -9.711 -6.533 1.00 92.06 80 ASP A C 1
ATOM 608 O O . ASP A 1 80 ? 7.460 -10.293 -6.372 1.00 92.06 80 ASP A O 1
ATOM 612 N N . SER A 1 81 ? 9.085 -9.536 -7.735 1.00 92.00 81 SER A N 1
ATOM 613 C CA . SER A 1 81 ? 8.636 -10.215 -8.947 1.00 92.00 81 SER A CA 1
ATOM 614 C C . SER A 1 81 ? 9.787 -10.407 -9.934 1.00 92.00 81 SER A C 1
ATOM 616 O O . SER A 1 81 ? 10.696 -9.580 -10.033 1.00 92.00 81 SER A O 1
ATOM 618 N N . GLU A 1 82 ? 9.718 -11.504 -10.684 1.00 92.38 82 GLU A N 1
ATOM 619 C CA . GLU A 1 82 ? 10.559 -11.797 -11.843 1.00 92.38 82 GLU A CA 1
ATOM 620 C C . GLU A 1 82 ? 9.690 -11.676 -13.100 1.00 92.38 82 GLU A C 1
ATOM 622 O O . GLU A 1 82 ? 8.627 -12.300 -13.181 1.00 92.38 82 GLU A O 1
ATOM 627 N N . PHE A 1 83 ? 10.149 -10.931 -14.105 1.00 89.12 83 PHE A N 1
ATOM 628 C CA . PHE A 1 83 ? 9.475 -10.830 -15.401 1.00 89.12 83 PHE A CA 1
ATOM 629 C C . PHE A 1 83 ? 10.380 -11.316 -16.538 1.00 89.12 83 PHE A C 1
ATOM 631 O O . PHE A 1 83 ? 11.608 -11.269 -16.455 1.00 89.12 83 PHE A O 1
ATOM 638 N N . SER A 1 84 ? 9.767 -11.818 -17.613 1.00 91.25 84 SER A N 1
ATOM 639 C CA . SER A 1 84 ? 10.474 -12.255 -18.819 1.00 91.25 84 SER A CA 1
ATOM 640 C C . SER A 1 84 ? 9.557 -12.130 -20.037 1.00 91.25 84 SER A C 1
ATOM 642 O O . SER A 1 84 ? 8.569 -12.858 -20.158 1.00 91.25 84 SER A O 1
ATOM 644 N N . GLU A 1 85 ? 9.879 -11.207 -20.941 1.00 88.88 85 GLU A N 1
ATOM 645 C CA . GLU A 1 85 ? 9.092 -10.903 -22.139 1.00 88.88 85 GLU A CA 1
ATOM 646 C C . GLU A 1 85 ? 9.982 -10.814 -23.397 1.00 88.88 85 GLU A C 1
ATOM 648 O O . GLU A 1 85 ? 11.213 -10.853 -23.348 1.00 88.88 85 GLU A O 1
ATOM 653 N N . THR A 1 86 ? 9.376 -10.748 -24.584 1.00 88.00 86 THR A N 1
ATOM 654 C CA . THR A 1 86 ? 10.082 -10.496 -25.845 1.00 88.00 86 THR A CA 1
ATOM 655 C C . THR A 1 86 ? 9.370 -9.425 -26.666 1.00 88.00 86 THR A C 1
ATOM 657 O O . THR A 1 86 ? 8.401 -9.709 -27.373 1.00 88.00 86 THR A O 1
ATOM 660 N N . ILE A 1 87 ? 9.913 -8.208 -26.640 1.00 84.38 87 ILE A N 1
ATOM 661 C CA . ILE A 1 87 ? 9.380 -7.033 -27.336 1.00 84.38 87 ILE A CA 1
ATOM 662 C C . ILE A 1 87 ? 10.198 -6.802 -28.615 1.00 84.38 87 ILE A C 1
ATOM 664 O O . ILE A 1 87 ? 11.423 -6.735 -28.593 1.00 84.38 87 ILE A O 1
ATOM 668 N N . GLU A 1 88 ? 9.526 -6.763 -29.771 1.00 86.56 88 GLU A N 1
ATOM 669 C CA . GLU A 1 88 ? 10.122 -6.589 -31.11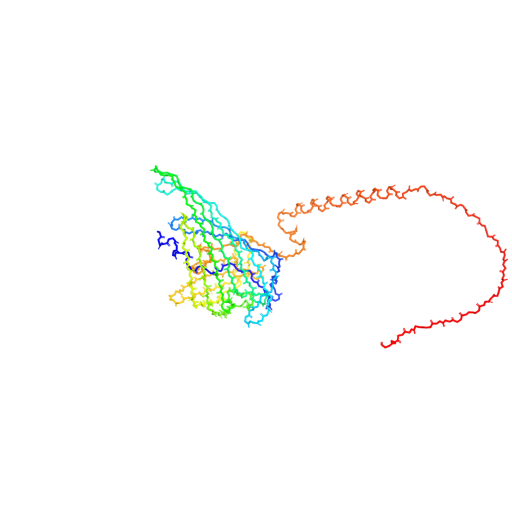6 1.00 86.56 88 GLU A CA 1
ATOM 670 C C . GLU A 1 88 ? 11.321 -7.515 -31.471 1.00 86.56 88 GLU A C 1
ATOM 672 O O . GLU A 1 88 ? 12.060 -7.268 -32.426 1.00 86.56 88 GLU A O 1
ATOM 677 N N . GLY A 1 89 ? 11.490 -8.638 -30.761 1.00 86.00 89 GLY A N 1
ATOM 678 C CA . GLY A 1 89 ? 12.612 -9.572 -30.947 1.00 86.00 89 GLY A CA 1
ATOM 679 C C . GLY A 1 89 ? 13.847 -9.280 -30.084 1.00 86.00 89 GLY A C 1
ATOM 680 O O . GLY A 1 89 ? 14.906 -9.870 -30.323 1.00 86.00 89 GLY A O 1
ATOM 681 N N . VAL A 1 90 ? 13.712 -8.400 -29.091 1.00 88.31 90 VAL A N 1
ATOM 682 C CA . VAL A 1 90 ? 14.602 -8.274 -27.932 1.00 88.31 90 VAL A CA 1
ATOM 683 C C . VAL A 1 90 ? 13.964 -9.041 -26.778 1.00 88.31 90 VAL A C 1
ATOM 685 O O . VAL A 1 90 ? 12.810 -8.791 -26.444 1.00 88.31 90 VAL A O 1
ATOM 688 N N . SER A 1 91 ? 14.686 -10.002 -26.204 1.00 91.06 91 SER A N 1
ATOM 689 C CA . SER A 1 91 ? 14.286 -10.647 -24.951 1.00 91.06 91 SER A CA 1
ATOM 690 C C . SER A 1 91 ? 14.632 -9.703 -23.809 1.00 91.06 91 SER A C 1
ATOM 692 O O . SER A 1 91 ? 15.746 -9.181 -23.795 1.00 91.06 91 SER A O 1
ATOM 694 N N . MET A 1 92 ? 13.713 -9.490 -22.877 1.00 90.88 92 MET A N 1
ATOM 695 C CA . MET A 1 92 ? 13.936 -8.715 -21.658 1.00 90.88 92 MET A CA 1
ATOM 696 C C . MET A 1 92 ? 13.575 -9.606 -20.477 1.00 90.88 92 MET A C 1
ATOM 698 O O . MET A 1 92 ? 12.491 -10.180 -20.461 1.00 90.88 92 MET A O 1
ATOM 702 N N . GLU A 1 93 ? 14.486 -9.759 -19.527 1.00 93.69 93 GLU A N 1
ATOM 703 C CA . GLU A 1 93 ? 14.247 -10.456 -18.266 1.00 93.69 93 GLU A CA 1
ATOM 704 C C . GLU A 1 93 ? 14.768 -9.605 -17.112 1.00 93.69 93 GLU A C 1
ATOM 706 O O . GLU A 1 93 ? 15.718 -8.840 -17.280 1.00 93.69 93 GLU A O 1
ATOM 711 N N . GLY A 1 94 ? 14.127 -9.683 -15.953 1.00 93.38 94 GLY A N 1
ATOM 712 C CA . GLY A 1 94 ? 14.487 -8.806 -14.852 1.00 93.38 94 GLY A CA 1
ATOM 713 C C . GLY A 1 94 ? 13.790 -9.122 -13.545 1.00 93.38 94 GLY A C 1
ATOM 714 O O . GLY A 1 94 ? 12.838 -9.904 -13.489 1.00 93.38 94 GLY A O 1
ATOM 715 N N . THR A 1 95 ? 14.283 -8.480 -12.495 1.00 93.81 95 THR A N 1
ATOM 716 C CA . THR A 1 95 ? 13.706 -8.496 -11.152 1.00 93.81 95 THR A CA 1
ATOM 717 C C . THR A 1 95 ? 13.258 -7.102 -10.770 1.00 93.81 95 THR A C 1
ATOM 719 O O . THR A 1 95 ? 13.967 -6.124 -11.007 1.00 93.81 95 THR A O 1
ATOM 722 N N . ILE A 1 96 ? 12.098 -7.029 -10.133 1.00 91.38 96 ILE A N 1
ATOM 723 C CA . ILE A 1 96 ? 11.569 -5.821 -9.512 1.00 91.38 96 ILE A CA 1
ATOM 724 C C . ILE A 1 96 ? 11.340 -6.154 -8.044 1.00 91.38 96 ILE A C 1
ATOM 726 O O . ILE A 1 96 ? 10.773 -7.202 -7.731 1.00 91.38 96 ILE A O 1
ATOM 730 N N . SER A 1 97 ? 11.773 -5.282 -7.143 1.00 93.06 97 SER A N 1
ATOM 731 C CA . SER A 1 97 ? 11.506 -5.407 -5.716 1.00 93.06 97 SER A CA 1
ATOM 732 C C . SER A 1 97 ? 11.061 -4.084 -5.118 1.00 93.06 97 SER A C 1
ATOM 734 O O . SER A 1 97 ? 11.478 -3.006 -5.541 1.00 93.06 97 SER A O 1
ATOM 736 N N . ILE A 1 98 ? 10.213 -4.187 -4.103 1.00 91.88 98 ILE A N 1
ATOM 737 C CA . ILE A 1 98 ? 9.808 -3.080 -3.253 1.00 91.88 98 ILE A CA 1
ATOM 738 C C . ILE A 1 98 ? 10.064 -3.470 -1.797 1.00 91.88 98 ILE A C 1
ATOM 740 O O . ILE A 1 98 ? 9.845 -4.618 -1.400 1.00 91.88 98 ILE A O 1
ATOM 744 N N . SER A 1 99 ? 10.516 -2.525 -0.989 1.00 95.12 99 SER A N 1
ATOM 745 C CA . SER A 1 99 ? 10.652 -2.684 0.458 1.00 95.12 99 SER A CA 1
ATOM 746 C C . SER A 1 99 ? 10.437 -1.351 1.160 1.00 95.12 99 SER A C 1
ATOM 748 O O . SER A 1 99 ? 10.729 -0.318 0.572 1.00 95.12 99 SER A O 1
ATOM 750 N N . GLY A 1 100 ? 9.953 -1.337 2.397 1.00 94.81 100 GLY A N 1
ATOM 751 C CA . GLY A 1 100 ? 9.738 -0.079 3.107 1.00 94.81 100 GLY A CA 1
ATOM 752 C C . GLY A 1 100 ? 9.053 -0.207 4.460 1.00 94.81 100 GLY A C 1
ATOM 753 O O . GLY A 1 100 ? 8.759 -1.307 4.925 1.00 94.81 100 GLY A O 1
ATOM 754 N N . GLU A 1 101 ? 8.789 0.943 5.074 1.00 94.81 101 GLU A N 1
ATOM 755 C CA . GLU A 1 101 ? 8.085 1.078 6.347 1.00 94.81 101 GLU A CA 1
ATOM 756 C C . GLU A 1 101 ? 6.915 2.069 6.242 1.00 94.81 101 GLU A C 1
ATOM 758 O O . GLU A 1 101 ? 7.110 3.250 5.947 1.00 94.81 101 GLU A O 1
ATOM 763 N N . GLU A 1 102 ? 5.710 1.633 6.610 1.00 94.50 102 GLU A N 1
ATOM 764 C CA . GLU A 1 102 ? 4.592 2.536 6.921 1.00 94.50 102 GLU A CA 1
ATOM 765 C C . GLU A 1 102 ? 4.494 2.776 8.435 1.00 94.50 102 GLU A C 1
ATOM 767 O O . GLU A 1 102 ? 4.640 1.856 9.246 1.00 94.50 102 GLU A O 1
ATOM 772 N N . LYS A 1 103 ? 4.216 4.020 8.840 1.00 95.62 103 LYS A N 1
ATOM 773 C CA . LYS A 1 103 ? 4.062 4.416 10.250 1.00 95.62 103 LYS A CA 1
ATOM 774 C C . LYS A 1 103 ? 2.646 4.912 10.490 1.00 95.62 103 LYS A C 1
ATOM 776 O O . LYS A 1 103 ? 2.220 5.883 9.865 1.00 95.62 103 LYS A O 1
ATOM 781 N N . ARG A 1 104 ? 1.918 4.266 11.407 1.00 94.88 104 ARG A N 1
ATOM 782 C CA . ARG A 1 104 ? 0.471 4.488 11.605 1.00 94.88 104 ARG A CA 1
ATOM 783 C C . ARG A 1 104 ? 0.074 4.635 13.061 1.00 94.88 104 ARG A C 1
ATOM 785 O O . ARG A 1 104 ? 0.716 4.058 13.932 1.00 94.88 104 ARG A O 1
ATOM 792 N N . LEU A 1 105 ? -0.975 5.399 13.359 1.00 94.44 105 LEU A N 1
ATOM 793 C CA . LEU A 1 105 ? -1.447 5.558 14.740 1.00 94.44 105 LEU A CA 1
ATOM 794 C C . LEU A 1 105 ? -2.046 4.261 15.301 1.00 94.44 105 LEU A C 1
ATOM 796 O O . LEU A 1 105 ? -2.897 3.642 14.677 1.00 94.44 105 LEU A O 1
ATOM 800 N N . VAL A 1 106 ? -1.703 3.897 16.541 1.00 90.75 106 VAL A N 1
ATOM 801 C CA . VAL A 1 106 ? -2.354 2.752 17.220 1.00 90.75 106 VAL A CA 1
ATOM 802 C C . VAL A 1 106 ? -3.827 3.036 17.561 1.00 90.75 106 VAL A C 1
ATOM 804 O O . VAL A 1 106 ? -4.603 2.115 17.776 1.00 90.75 106 VAL A O 1
ATOM 807 N N . SER A 1 107 ? -4.227 4.310 17.624 1.00 88.25 107 SER A N 1
ATOM 808 C CA . SER A 1 107 ? -5.555 4.733 18.090 1.00 88.25 107 SER A CA 1
ATOM 809 C C . SER A 1 107 ? -6.687 4.668 17.063 1.00 88.25 107 SER A C 1
ATOM 811 O O . SER A 1 107 ? -7.842 4.714 17.478 1.00 88.25 107 SER A O 1
ATOM 813 N N . ASN A 1 108 ? -6.356 4.709 15.773 1.00 88.69 108 ASN A N 1
ATOM 814 C CA . ASN A 1 108 ? -7.295 4.901 14.656 1.00 88.69 108 ASN A CA 1
ATOM 815 C C . ASN A 1 108 ? -6.608 4.748 13.281 1.00 88.69 108 ASN A C 1
ATOM 817 O O . ASN A 1 108 ? -7.043 5.323 12.296 1.00 88.69 108 ASN A O 1
ATOM 821 N N . PHE A 1 109 ? -5.450 4.086 13.249 1.00 90.81 109 PHE A N 1
ATOM 822 C CA . PHE A 1 109 ? -4.677 3.736 12.057 1.00 90.81 109 PHE A CA 1
ATOM 823 C C . PHE A 1 109 ? -4.280 4.811 11.029 1.00 90.81 109 PHE A C 1
ATOM 825 O O . PHE A 1 109 ? -3.638 4.450 10.038 1.00 90.81 109 PHE A O 1
ATOM 832 N N . ASP A 1 110 ? -4.540 6.100 11.288 1.00 92.88 110 ASP A N 1
ATOM 833 C CA . ASP A 1 110 ? -4.098 7.217 10.440 1.00 92.88 110 ASP A CA 1
ATOM 834 C C . ASP A 1 110 ? -2.633 7.063 10.002 1.00 92.88 110 ASP A C 1
ATOM 836 O O . ASP A 1 110 ? -1.746 6.801 10.831 1.00 92.88 110 ASP A O 1
ATOM 840 N N . LEU A 1 111 ? -2.371 7.301 8.718 1.00 92.69 111 LEU A N 1
ATOM 841 C CA . LEU A 1 111 ? -1.036 7.299 8.135 1.00 92.69 111 LEU A CA 1
ATOM 842 C C . LEU A 1 111 ? -0.239 8.531 8.575 1.00 92.69 111 LEU A C 1
ATOM 844 O O . LEU A 1 111 ? -0.708 9.662 8.472 1.00 92.69 111 LEU A O 1
ATOM 848 N N . ILE A 1 112 ? 0.989 8.320 9.045 1.00 95.44 112 ILE A N 1
ATOM 849 C CA . ILE A 1 112 ? 1.895 9.379 9.520 1.00 95.44 112 ILE A CA 1
ATOM 850 C C . ILE A 1 112 ? 3.020 9.615 8.510 1.00 95.44 112 ILE A C 1
ATOM 852 O O . ILE A 1 112 ? 3.349 10.765 8.204 1.00 95.44 112 ILE A O 1
ATOM 856 N N . SER A 1 113 ? 3.618 8.530 8.016 1.00 94.69 113 SER A N 1
ATOM 857 C CA . SER A 1 113 ? 4.649 8.549 6.981 1.00 94.69 113 SER A CA 1
ATOM 858 C C . SER A 1 113 ? 4.792 7.181 6.312 1.00 94.69 113 SER A C 1
ATOM 860 O O . SER A 1 113 ? 4.464 6.155 6.918 1.00 94.69 113 SER A O 1
ATOM 862 N N . THR A 1 114 ? 5.350 7.191 5.107 1.00 93.25 114 THR A N 1
ATOM 863 C CA . THR A 1 114 ? 5.623 6.028 4.261 1.00 93.25 114 THR A CA 1
ATOM 864 C C . THR A 1 114 ? 7.032 6.182 3.696 1.00 93.25 114 THR A C 1
ATOM 866 O O . THR A 1 114 ? 7.288 7.127 2.952 1.00 93.25 114 THR A O 1
ATOM 869 N N . ASP A 1 115 ? 7.938 5.273 4.050 1.00 93.81 115 ASP A N 1
ATOM 870 C CA . ASP A 1 115 ? 9.329 5.281 3.589 1.00 93.81 115 ASP A CA 1
ATOM 871 C C . ASP A 1 115 ? 9.528 4.045 2.698 1.00 93.81 115 ASP A C 1
ATOM 873 O O . ASP A 1 115 ? 9.433 2.922 3.190 1.00 93.81 115 ASP A O 1
ATOM 877 N N . MET A 1 116 ? 9.768 4.221 1.398 1.00 92.06 116 MET A N 1
ATOM 878 C CA . MET A 1 116 ? 9.792 3.140 0.403 1.00 92.06 116 MET A CA 1
ATOM 879 C C . MET A 1 116 ? 11.084 3.137 -0.414 1.00 92.06 116 MET A C 1
ATOM 881 O O . MET A 1 116 ? 11.592 4.178 -0.818 1.00 92.06 116 MET A O 1
ATOM 885 N N . GLU A 1 117 ? 11.576 1.945 -0.724 1.00 93.12 117 GLU A N 1
ATOM 886 C CA . GLU A 1 117 ? 12.650 1.674 -1.672 1.00 93.12 117 GLU A CA 1
ATOM 887 C C . GLU A 1 117 ? 12.122 0.739 -2.766 1.00 93.12 117 GLU A C 1
ATOM 889 O O . GLU A 1 117 ? 11.563 -0.324 -2.491 1.00 93.12 117 GLU A O 1
ATOM 894 N N . PHE A 1 118 ? 12.310 1.143 -4.016 1.00 91.38 118 PHE A N 1
ATOM 895 C CA . PHE A 1 118 ? 12.028 0.373 -5.218 1.00 91.38 118 PHE A CA 1
ATOM 896 C C . PHE A 1 118 ? 13.353 0.062 -5.914 1.00 91.38 118 PHE A C 1
ATOM 898 O O . PHE A 1 118 ? 14.165 0.964 -6.126 1.00 91.38 118 PHE A O 1
ATOM 905 N N . SER A 1 119 ? 13.574 -1.192 -6.298 1.00 93.38 119 SER A N 1
ATOM 906 C CA . SER A 1 119 ? 14.745 -1.611 -7.071 1.00 93.38 119 SER A CA 1
ATOM 907 C C . SER A 1 119 ? 14.315 -2.405 -8.294 1.00 93.38 119 SER A C 1
ATOM 909 O O . SER A 1 119 ? 13.366 -3.187 -8.253 1.00 93.38 119 SER A O 1
ATOM 911 N N . MET A 1 120 ? 15.025 -2.202 -9.395 1.00 92.38 120 MET A N 1
ATOM 912 C CA . MET A 1 120 ? 14.753 -2.826 -10.678 1.00 92.38 120 MET A CA 1
ATOM 913 C C . MET A 1 120 ? 16.059 -3.127 -11.402 1.00 92.38 120 MET A C 1
ATOM 915 O O . MET A 1 120 ? 16.838 -2.223 -11.708 1.00 92.38 120 MET A O 1
ATOM 919 N N . ASP A 1 121 ? 16.236 -4.397 -11.739 1.00 93.75 121 ASP A N 1
ATOM 920 C CA . ASP A 1 121 ? 17.329 -4.901 -12.559 1.00 93.75 121 ASP A CA 1
ATOM 921 C C . ASP A 1 121 ? 16.738 -5.519 -13.824 1.00 93.75 121 ASP A C 1
ATOM 923 O O . ASP A 1 121 ? 15.933 -6.448 -13.747 1.00 93.75 121 ASP A O 1
ATOM 927 N N . ILE A 1 122 ? 17.133 -5.016 -14.993 1.00 91.88 122 ILE A N 1
ATOM 928 C CA . ILE A 1 122 ? 16.712 -5.537 -16.299 1.00 91.88 122 ILE A CA 1
ATOM 929 C C . ILE A 1 122 ? 17.947 -5.955 -17.094 1.00 91.88 122 ILE A C 1
ATOM 931 O O . ILE A 1 122 ? 18.852 -5.148 -17.319 1.00 91.88 122 ILE A O 1
ATOM 935 N N . GLU A 1 123 ? 17.953 -7.185 -17.598 1.00 92.62 123 GLU A N 1
ATOM 936 C CA . GLU A 1 123 ? 18.830 -7.640 -18.673 1.00 92.62 123 GLU A CA 1
ATOM 937 C C . GLU A 1 123 ? 18.032 -7.760 -19.978 1.00 92.62 123 GLU A C 1
ATOM 939 O O . GLU A 1 123 ? 16.962 -8.364 -20.044 1.00 92.62 123 GLU A O 1
ATOM 944 N N . ALA A 1 124 ? 18.558 -7.175 -21.052 1.00 90.94 124 ALA A N 1
ATOM 945 C CA . ALA A 1 124 ? 17.944 -7.205 -22.370 1.00 90.94 124 ALA A CA 1
ATOM 946 C C . ALA A 1 124 ? 18.938 -7.726 -23.409 1.00 90.94 124 ALA A C 1
ATOM 948 O O . ALA A 1 124 ? 20.044 -7.200 -23.547 1.00 90.94 124 ALA A O 1
ATOM 949 N N . ALA A 1 125 ? 18.532 -8.740 -24.173 1.00 90.56 125 ALA A N 1
ATOM 950 C CA . ALA A 1 125 ? 19.360 -9.408 -25.170 1.00 90.56 125 ALA A CA 1
ATOM 951 C C . ALA A 1 125 ? 18.569 -9.685 -26.455 1.00 90.56 125 ALA A C 1
ATOM 953 O O . ALA A 1 125 ? 17.549 -10.381 -26.462 1.00 90.56 125 ALA A O 1
ATOM 954 N N . GLY A 1 126 ? 19.047 -9.171 -27.587 1.00 86.75 126 GLY A N 1
ATOM 955 C CA . GLY A 1 126 ? 18.438 -9.438 -28.892 1.00 86.75 126 GLY A CA 1
ATOM 956 C C . GLY A 1 126 ? 18.725 -8.362 -29.930 1.00 86.75 126 GLY A C 1
ATOM 957 O O . GLY A 1 126 ? 19.420 -7.388 -29.676 1.00 86.75 126 GLY A O 1
ATOM 958 N N . ALA A 1 127 ? 18.255 -8.565 -31.163 1.00 80.88 127 ALA A N 1
ATOM 959 C CA . ALA A 1 127 ? 18.468 -7.650 -32.299 1.00 80.88 127 ALA A CA 1
ATOM 960 C C . ALA A 1 127 ? 19.936 -7.205 -32.588 1.00 80.88 127 ALA A C 1
ATOM 962 O O . ALA A 1 127 ? 20.162 -6.347 -33.441 1.00 80.88 127 ALA A O 1
ATOM 963 N N . GLY A 1 128 ? 20.943 -7.818 -31.950 1.00 82.31 128 GLY A N 1
ATOM 964 C CA . GLY A 1 128 ? 22.354 -7.421 -32.032 1.00 82.31 128 GLY A CA 1
ATOM 965 C C . GLY A 1 128 ? 22.803 -6.401 -30.976 1.00 82.31 128 GLY A C 1
ATOM 966 O O . GLY A 1 128 ? 23.865 -5.801 -31.151 1.00 82.31 128 GLY A O 1
ATOM 967 N N . MET A 1 129 ? 22.019 -6.201 -29.916 1.00 81.19 129 MET A N 1
ATOM 968 C CA . MET A 1 129 ? 22.346 -5.384 -28.750 1.00 81.19 129 MET A CA 1
ATOM 969 C C . MET A 1 129 ? 22.069 -6.185 -27.475 1.00 81.19 129 MET A C 1
ATOM 971 O O . MET A 1 129 ? 21.003 -6.780 -27.341 1.00 81.19 129 MET A O 1
ATOM 975 N N . ASP A 1 130 ? 23.019 -6.141 -26.547 1.00 88.81 130 ASP A N 1
ATOM 976 C CA . ASP A 1 130 ? 22.845 -6.630 -25.184 1.00 88.81 130 ASP A CA 1
ATOM 977 C C . ASP A 1 130 ? 23.025 -5.412 -24.261 1.00 88.81 130 ASP A C 1
ATOM 979 O O . ASP A 1 130 ? 24.006 -4.671 -24.413 1.00 88.81 130 ASP A O 1
ATOM 983 N N . PHE A 1 131 ? 22.087 -5.162 -23.349 1.00 89.12 131 PHE A N 1
ATOM 984 C CA . PHE A 1 131 ? 22.200 -4.110 -22.336 1.00 89.12 131 PHE A CA 1
ATOM 985 C C . PHE A 1 131 ? 21.670 -4.582 -20.983 1.00 89.12 131 PHE A C 1
ATOM 987 O O . PHE A 1 131 ? 20.847 -5.487 -20.905 1.00 89.12 131 PHE A O 1
ATOM 994 N N . SER A 1 132 ? 22.160 -3.952 -19.921 1.00 90.88 132 SER A N 1
ATOM 995 C CA . SER A 1 132 ? 21.658 -4.116 -18.561 1.00 90.88 132 SER A CA 1
ATOM 996 C C . SER A 1 132 ? 21.337 -2.733 -17.998 1.00 90.88 132 SER A C 1
ATOM 998 O O . SER A 1 132 ? 22.005 -1.749 -18.344 1.00 90.88 132 SER A O 1
ATOM 1000 N N . MET A 1 133 ? 20.277 -2.658 -17.204 1.00 90.19 133 MET A N 1
ATOM 1001 C CA . MET A 1 133 ? 19.739 -1.448 -16.599 1.00 90.19 133 MET A CA 1
ATOM 1002 C C . MET A 1 133 ? 19.475 -1.729 -15.122 1.00 90.19 133 MET A C 1
ATOM 1004 O O . MET A 1 133 ? 18.715 -2.633 -14.800 1.00 90.19 133 MET A O 1
ATOM 1008 N N . GLU A 1 134 ? 20.103 -0.935 -14.263 1.00 92.25 134 GLU A N 1
ATOM 1009 C CA . GLU A 1 134 ? 19.904 -0.925 -12.814 1.00 92.25 134 GLU A CA 1
ATOM 1010 C C . GLU A 1 134 ? 19.250 0.417 -12.462 1.00 92.25 134 GLU A C 1
ATOM 1012 O O . GLU A 1 134 ? 19.750 1.488 -12.855 1.00 92.25 134 GLU A O 1
ATOM 1017 N N . MET A 1 135 ? 18.115 0.353 -11.770 1.00 91.50 135 MET A N 1
ATOM 1018 C CA . MET A 1 135 ? 17.380 1.499 -11.249 1.00 91.50 135 MET A CA 1
ATOM 1019 C C . MET A 1 135 ? 17.026 1.249 -9.784 1.00 91.50 135 MET A C 1
ATOM 1021 O O . MET A 1 135 ? 16.451 0.221 -9.448 1.00 91.50 135 MET A O 1
ATOM 1025 N N . SER A 1 136 ? 17.327 2.217 -8.926 1.00 93.69 136 SER A N 1
ATOM 1026 C CA . SER A 1 136 ? 16.902 2.241 -7.526 1.00 93.69 136 SER A CA 1
ATOM 1027 C C . SER A 1 136 ? 16.234 3.582 -7.252 1.00 93.69 136 SER A C 1
ATOM 1029 O O . SER A 1 136 ? 16.717 4.619 -7.708 1.00 93.69 136 SER A O 1
ATOM 1031 N N . MET A 1 137 ? 15.118 3.578 -6.536 1.00 91.75 137 MET A N 1
ATOM 1032 C CA . MET A 1 137 ? 14.401 4.775 -6.126 1.00 91.75 137 MET A CA 1
ATOM 1033 C C . MET A 1 137 ? 14.048 4.665 -4.650 1.00 91.75 137 MET A C 1
ATOM 1035 O O . MET A 1 137 ? 13.373 3.727 -4.245 1.00 91.75 137 MET A O 1
ATOM 1039 N N . VAL A 1 138 ? 14.479 5.643 -3.859 1.00 92.94 138 VAL A N 1
ATOM 1040 C CA . VAL A 1 138 ? 14.050 5.814 -2.467 1.00 92.94 138 VAL A CA 1
ATOM 1041 C C . VAL A 1 138 ? 13.061 6.970 -2.413 1.00 92.94 138 VAL A C 1
ATOM 1043 O O . VAL A 1 138 ? 13.275 7.992 -3.069 1.00 92.94 138 VAL A O 1
ATOM 1046 N N . MET A 1 139 ? 11.995 6.813 -1.642 1.00 91.62 139 MET A N 1
ATOM 1047 C CA . MET A 1 139 ? 10.941 7.795 -1.435 1.00 91.62 139 MET A CA 1
ATOM 1048 C C . MET A 1 139 ? 10.595 7.884 0.052 1.00 91.62 139 MET A C 1
ATOM 1050 O O . MET A 1 139 ? 10.361 6.868 0.698 1.00 91.62 139 MET A O 1
ATOM 1054 N N . GLU A 1 140 ? 10.541 9.099 0.584 1.00 93.75 140 GLU A N 1
ATOM 1055 C CA . GLU A 1 140 ? 10.148 9.393 1.962 1.00 93.75 140 GLU A CA 1
ATOM 1056 C C . GLU A 1 140 ? 8.957 10.360 1.929 1.00 93.75 140 GLU A C 1
ATOM 1058 O O . GLU A 1 140 ? 9.106 11.540 1.600 1.00 93.75 140 GLU A O 1
ATOM 1063 N N . THR A 1 141 ? 7.765 9.862 2.261 1.00 90.94 141 THR A N 1
ATOM 1064 C CA . THR A 1 141 ? 6.510 10.629 2.270 1.00 90.94 141 THR A CA 1
ATOM 1065 C C . THR A 1 141 ? 6.046 10.841 3.705 1.00 90.94 141 THR A C 1
ATOM 1067 O O . THR A 1 141 ? 5.936 9.897 4.483 1.00 90.94 141 THR A O 1
ATOM 1070 N N . SER A 1 142 ? 5.749 12.082 4.088 1.00 93.94 142 SER A N 1
ATOM 1071 C CA . SER A 1 142 ? 5.353 12.445 5.454 1.00 93.94 142 SER A CA 1
ATOM 1072 C C . SER A 1 142 ? 4.223 13.472 5.484 1.00 93.94 142 SER A C 1
ATOM 1074 O O . SER A 1 142 ? 4.156 14.369 4.642 1.00 93.94 142 SER A O 1
ATOM 1076 N N . TYR A 1 143 ? 3.344 13.364 6.483 1.00 92.75 143 TYR A N 1
ATOM 1077 C CA . TYR A 1 143 ? 2.163 14.222 6.615 1.00 92.75 143 TYR A CA 1
ATOM 1078 C C . TYR A 1 143 ? 2.252 15.122 7.855 1.00 92.75 143 TYR A C 1
ATOM 1080 O O . TYR A 1 143 ? 2.581 14.678 8.957 1.00 92.75 143 TYR A O 1
ATOM 1088 N N . VAL A 1 144 ? 1.926 16.411 7.701 1.00 94.00 144 VAL A N 1
ATOM 1089 C CA . VAL A 1 144 ? 1.956 17.401 8.803 1.00 94.00 144 VAL A CA 1
ATOM 1090 C C . VAL A 1 144 ? 0.964 17.050 9.918 1.00 94.00 144 VAL A C 1
ATOM 1092 O O . VAL A 1 144 ? 1.237 17.264 11.103 1.00 94.00 144 VAL A O 1
ATOM 1095 N N . LEU A 1 145 ? -0.189 16.507 9.536 1.00 92.81 145 LEU A N 1
ATOM 1096 C CA . LEU A 1 145 ? -1.126 15.801 10.404 1.00 92.81 145 LEU A CA 1
ATOM 1097 C C . LEU A 1 145 ? -1.300 14.379 9.860 1.00 92.81 145 LEU A C 1
ATOM 1099 O O . LEU A 1 145 ? -1.337 14.242 8.637 1.00 92.81 145 LEU A O 1
ATOM 1103 N N . PRO A 1 146 ? -1.448 13.351 10.715 1.00 94.25 146 PRO A N 1
ATOM 1104 C CA . PRO A 1 146 ? -1.790 12.018 10.242 1.00 94.25 146 PRO A CA 1
ATOM 1105 C C . PRO A 1 146 ? -3.061 12.055 9.390 1.00 94.25 146 PRO A C 1
ATOM 1107 O O . PRO A 1 146 ? -4.002 12.779 9.730 1.00 94.25 146 PRO A O 1
ATOM 1110 N N . ILE A 1 147 ? -3.048 11.335 8.272 1.00 92.44 147 ILE A N 1
ATOM 1111 C CA . ILE A 1 147 ? -4.146 11.299 7.309 1.00 92.44 147 ILE A CA 1
ATOM 1112 C C . ILE A 1 147 ? -4.962 10.022 7.488 1.00 92.44 147 ILE A C 1
ATOM 1114 O O . ILE A 1 147 ? -4.420 8.933 7.653 1.00 92.44 147 ILE A O 1
ATOM 1118 N N . ASP A 1 148 ? -6.276 10.189 7.473 1.00 92.44 148 ASP A N 1
ATOM 1119 C CA . ASP A 1 148 ? -7.242 9.108 7.619 1.00 92.44 148 ASP A CA 1
ATOM 1120 C C . ASP A 1 148 ? -7.603 8.587 6.219 1.00 92.44 148 ASP A C 1
ATOM 1122 O O . ASP A 1 148 ? -8.378 9.197 5.474 1.00 92.44 148 ASP A O 1
ATOM 1126 N N . ASP A 1 149 ? -6.933 7.497 5.847 1.00 88.69 149 ASP A N 1
ATOM 1127 C CA . ASP A 1 149 ? -7.093 6.702 4.626 1.00 88.69 149 ASP A CA 1
ATOM 1128 C C . ASP A 1 149 ? -7.695 5.309 4.927 1.00 88.69 149 ASP A C 1
ATOM 1130 O O . ASP A 1 149 ? -7.642 4.392 4.097 1.00 88.69 149 ASP A O 1
ATOM 1134 N N . TYR A 1 150 ? -8.266 5.129 6.126 1.00 87.25 150 TYR A N 1
ATOM 1135 C CA . TYR A 1 150 ? -8.612 3.822 6.665 1.00 87.25 150 TYR A CA 1
ATOM 1136 C C . TYR A 1 150 ? -10.048 3.741 7.236 1.00 87.25 150 TYR A C 1
ATOM 1138 O O . TYR A 1 150 ? -10.340 4.114 8.365 1.00 87.25 150 TYR A O 1
ATOM 1146 N N . ILE A 1 151 ? -10.967 3.151 6.462 1.00 88.38 151 ILE A N 1
ATOM 1147 C CA . ILE A 1 151 ? -12.419 3.201 6.734 1.00 88.38 151 ILE A CA 1
ATOM 1148 C C . ILE A 1 151 ? -12.917 2.431 7.969 1.00 88.38 151 ILE A C 1
ATOM 1150 O O . ILE A 1 151 ? -14.039 2.643 8.424 1.00 88.38 151 ILE A O 1
ATOM 1154 N N . GLY A 1 152 ? -12.182 1.430 8.452 1.00 81.44 152 GLY A N 1
ATOM 1155 C CA . GLY A 1 152 ? -12.755 0.457 9.389 1.00 81.44 152 GLY A CA 1
ATOM 1156 C C . GLY A 1 152 ? -12.544 0.778 10.864 1.00 81.44 152 GLY A C 1
ATOM 1157 O O . GLY A 1 152 ? -12.805 -0.093 11.692 1.00 81.44 152 GLY A O 1
ATOM 1158 N N . ASP A 1 153 ? -12.102 1.995 11.183 1.00 83.31 153 ASP A N 1
ATOM 1159 C CA . ASP A 1 153 ? -12.253 2.596 12.513 1.00 83.31 153 ASP A CA 1
ATOM 1160 C C . ASP A 1 153 ? -13.567 3.392 12.655 1.00 83.31 153 ASP A C 1
ATOM 1162 O O . ASP A 1 153 ? -13.901 3.861 13.744 1.00 83.31 153 ASP A O 1
ATOM 1166 N N . ASP A 1 154 ? -14.375 3.450 11.590 1.00 87.50 154 ASP A N 1
ATOM 1167 C CA . ASP A 1 154 ? -15.700 4.064 11.565 1.00 87.50 154 ASP A CA 1
ATOM 1168 C C . ASP A 1 154 ? -16.861 3.058 11.635 1.00 87.50 154 ASP A C 1
ATOM 1170 O O . ASP A 1 154 ? -16.711 1.832 11.664 1.00 87.50 154 ASP A O 1
ATOM 1174 N N . ALA A 1 155 ? -18.084 3.594 11.660 1.00 86.62 155 ALA A N 1
ATOM 1175 C CA . ALA A 1 155 ? -19.299 2.809 11.497 1.00 86.62 155 ALA A CA 1
ATOM 1176 C C . ALA A 1 155 ? -19.349 2.177 10.094 1.00 86.62 155 ALA A C 1
ATOM 1178 O O . ALA A 1 155 ? -19.495 2.878 9.092 1.00 86.62 155 ALA A O 1
ATOM 1179 N N . LEU A 1 156 ? -19.303 0.845 10.028 1.00 90.38 156 LEU A N 1
ATOM 1180 C CA . LEU A 1 156 ? -19.359 0.051 8.795 1.00 90.38 156 LEU A CA 1
ATOM 1181 C C . LEU A 1 156 ? -20.789 -0.037 8.218 1.00 90.38 156 LEU A C 1
ATOM 1183 O O . LEU A 1 156 ? -21.340 -1.114 7.994 1.00 90.38 156 LEU A O 1
ATOM 1187 N N . GLU A 1 157 ? -21.417 1.119 8.004 1.00 93.44 157 GLU A N 1
ATOM 1188 C CA . GLU A 1 157 ? -22.784 1.277 7.504 1.00 93.44 157 GLU A CA 1
ATOM 1189 C C . GLU A 1 157 ? -22.802 2.036 6.165 1.00 93.44 157 GLU A C 1
ATOM 1191 O O . GLU A 1 157 ? -21.974 2.905 5.901 1.00 93.44 157 GLU A O 1
ATOM 1196 N N . THR A 1 158 ? -23.771 1.726 5.294 1.00 96.75 158 THR A N 1
ATOM 1197 C CA . THR A 1 158 ? -23.919 2.437 4.010 1.00 96.75 158 THR A CA 1
ATOM 1198 C C . THR A 1 158 ? -24.245 3.916 4.246 1.00 96.75 158 THR A C 1
ATOM 1200 O O . THR A 1 158 ? -25.219 4.238 4.928 1.00 96.75 158 THR A O 1
ATOM 1203 N N . GLY A 1 159 ? -23.478 4.811 3.623 1.00 95.75 159 GLY A N 1
ATOM 1204 C CA . GLY A 1 159 ? -23.578 6.262 3.778 1.00 95.75 159 GLY A CA 1
ATOM 1205 C C . GLY A 1 159 ? -22.653 6.855 4.846 1.00 95.75 159 GLY A C 1
ATOM 1206 O O . GLY A 1 159 ? -22.700 8.068 5.057 1.00 95.75 159 GLY A O 1
ATOM 1207 N N . THR A 1 160 ? -21.812 6.047 5.501 1.00 95.38 160 THR A N 1
ATOM 1208 C CA . THR A 1 160 ? -20.649 6.556 6.242 1.00 95.38 160 THR A CA 1
ATOM 1209 C C . THR A 1 160 ? -19.705 7.256 5.271 1.00 95.38 160 THR A C 1
ATOM 1211 O O . THR A 1 160 ? -19.355 6.695 4.230 1.00 95.38 160 THR A O 1
ATOM 1214 N N . ILE A 1 161 ? -19.314 8.483 5.622 1.00 95.69 161 ILE A N 1
ATOM 1215 C CA . ILE A 1 161 ? -18.354 9.299 4.881 1.00 95.69 161 ILE A CA 1
ATOM 1216 C C . ILE A 1 161 ? -17.255 9.722 5.847 1.00 95.69 161 ILE A C 1
ATOM 1218 O O . ILE A 1 161 ? -17.536 10.380 6.851 1.00 95.69 161 ILE A O 1
ATOM 1222 N N . VAL A 1 162 ? -16.023 9.388 5.490 1.00 93.81 162 VAL A N 1
ATOM 1223 C CA . VAL A 1 162 ? -14.793 9.824 6.152 1.00 93.81 162 VAL A CA 1
ATOM 1224 C C . VAL A 1 162 ? -14.093 10.798 5.216 1.00 93.81 162 VAL A C 1
ATOM 1226 O O . VAL A 1 162 ? -14.082 10.593 4.001 1.00 93.81 162 VAL A O 1
ATOM 1229 N N . ALA A 1 163 ? -13.555 11.888 5.755 1.00 94.94 163 ALA A N 1
ATOM 1230 C CA . ALA A 1 163 ? -12.836 12.878 4.965 1.00 94.94 163 ALA A CA 1
ATOM 1231 C C . ALA A 1 163 ? -11.664 13.447 5.762 1.00 94.94 163 ALA A C 1
ATOM 1233 O O . ALA A 1 163 ? -11.846 13.962 6.869 1.00 94.94 163 ALA A O 1
ATOM 1234 N N . SER A 1 164 ? -10.480 13.388 5.164 1.00 94.06 164 SER A N 1
ATOM 1235 C CA . SER A 1 164 ? -9.224 13.834 5.751 1.00 94.06 164 SER A CA 1
ATOM 1236 C C . SER A 1 164 ? -8.497 14.792 4.813 1.00 94.06 164 SER A C 1
ATOM 1238 O O . SER A 1 164 ? -8.718 14.808 3.601 1.00 94.06 164 SER A O 1
ATOM 1240 N N . THR A 1 165 ? -7.652 15.652 5.372 1.00 94.81 165 THR A N 1
ATOM 1241 C CA . THR A 1 165 ? -6.841 16.596 4.594 1.00 94.81 165 THR A CA 1
ATOM 1242 C C . THR A 1 165 ? -5.563 16.907 5.354 1.00 94.81 165 THR A C 1
ATOM 1244 O O . THR A 1 165 ? -5.617 17.257 6.536 1.00 94.81 165 THR A O 1
ATOM 1247 N N . SER A 1 166 ? -4.421 16.816 4.680 1.00 94.50 166 SER A N 1
ATOM 1248 C CA . SER A 1 166 ? -3.114 17.105 5.265 1.00 94.50 166 SER A CA 1
ATOM 1249 C C . SER A 1 166 ? -2.186 17.756 4.246 1.00 94.50 166 SER A C 1
ATOM 1251 O O . SER A 1 166 ? -2.385 17.629 3.043 1.00 94.50 166 SER A O 1
ATOM 1253 N N . SER A 1 167 ? -1.157 18.440 4.738 1.00 94.38 167 SER A N 1
ATOM 1254 C CA . SER A 1 167 ? -0.043 18.866 3.891 1.00 94.38 167 SER A CA 1
ATOM 1255 C C . SER A 1 167 ? 0.978 17.733 3.871 1.00 94.38 167 SER A C 1
ATOM 1257 O O . SER A 1 167 ? 1.427 17.293 4.936 1.00 94.38 167 SER A O 1
ATOM 1259 N N . MET A 1 168 ? 1.291 17.243 2.677 1.00 92.56 168 MET A N 1
ATOM 1260 C CA . MET A 1 168 ? 2.224 16.152 2.420 1.00 92.56 168 MET A CA 1
ATOM 1261 C C . MET A 1 168 ? 3.562 16.737 1.973 1.00 92.56 168 MET A C 1
ATOM 1263 O O . MET A 1 168 ? 3.591 17.596 1.097 1.00 92.56 168 MET A O 1
ATOM 1267 N N . THR A 1 169 ? 4.667 16.258 2.537 1.00 93.81 169 THR A N 1
ATOM 1268 C CA . THR A 1 169 ? 6.004 16.420 1.951 1.00 93.81 169 THR A CA 1
ATOM 1269 C C . THR A 1 169 ? 6.480 15.058 1.489 1.00 93.81 169 THR A C 1
ATOM 1271 O O . THR A 1 169 ? 6.508 14.122 2.287 1.00 93.81 169 THR A O 1
ATOM 1274 N N . MET A 1 170 ? 6.874 14.970 0.224 1.00 92.50 170 MET A N 1
ATOM 1275 C CA . MET A 1 170 ? 7.470 13.782 -0.372 1.00 92.50 170 MET A CA 1
ATOM 1276 C C . MET A 1 170 ? 8.851 14.152 -0.909 1.00 92.50 170 MET A C 1
ATOM 1278 O O . MET A 1 170 ? 8.989 15.073 -1.716 1.00 92.50 170 MET A O 1
ATOM 1282 N N . GLU A 1 171 ? 9.878 13.445 -0.456 1.00 93.50 171 GLU A N 1
ATOM 1283 C CA . GLU A 1 171 ? 11.232 13.522 -1.003 1.00 93.50 171 GLU A CA 1
ATOM 1284 C C . GLU A 1 171 ? 11.525 12.225 -1.758 1.00 93.50 171 GLU A C 1
ATOM 1286 O O . GLU A 1 171 ? 11.196 11.143 -1.275 1.00 93.50 171 GLU A O 1
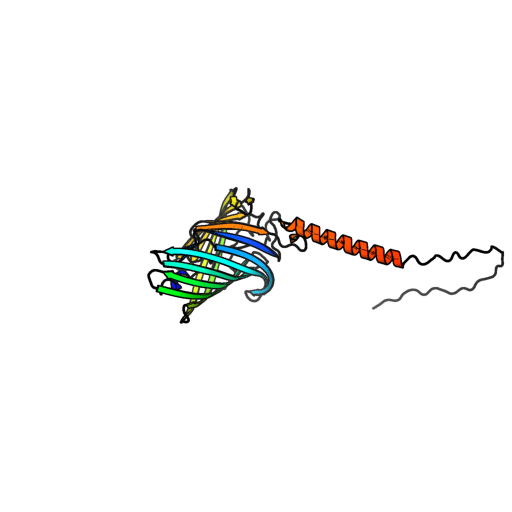ATOM 1291 N N . SER A 1 172 ? 12.144 12.304 -2.938 1.00 92.25 172 SER A N 1
ATOM 1292 C CA . SER A 1 172 ? 12.589 11.103 -3.649 1.00 92.25 172 SER A CA 1
ATOM 1293 C C . SER A 1 172 ? 14.012 11.239 -4.175 1.00 92.25 172 SER A C 1
ATOM 1295 O O . SER A 1 172 ? 14.488 12.325 -4.508 1.00 92.25 172 SER A O 1
ATOM 1297 N N . THR A 1 173 ? 14.718 10.114 -4.241 1.00 94.06 173 THR A N 1
ATOM 1298 C CA . THR A 1 173 ? 16.047 9.993 -4.844 1.00 94.06 173 THR A CA 1
ATOM 1299 C C . THR A 1 173 ? 16.054 8.795 -5.780 1.00 94.06 173 THR A C 1
ATOM 1301 O O . THR A 1 173 ? 15.987 7.655 -5.327 1.00 94.06 173 THR A O 1
ATOM 1304 N N . THR A 1 174 ? 16.182 9.054 -7.078 1.00 92.19 174 THR A N 1
ATOM 1305 C CA . THR A 1 174 ? 16.269 8.032 -8.124 1.00 92.19 174 THR A CA 1
ATOM 1306 C C . THR A 1 174 ? 17.709 7.923 -8.607 1.00 92.19 174 THR A C 1
ATOM 1308 O O . THR A 1 174 ? 18.304 8.898 -9.065 1.00 92.19 174 THR A O 1
ATOM 1311 N N . THR A 1 175 ? 18.275 6.724 -8.534 1.00 93.00 175 THR A N 1
ATOM 1312 C CA . THR A 1 175 ? 19.539 6.353 -9.171 1.00 93.00 175 THR A CA 1
ATOM 1313 C C . THR A 1 175 ? 19.236 5.526 -10.413 1.00 93.00 175 THR A C 1
ATOM 1315 O O . THR A 1 175 ? 18.674 4.440 -10.310 1.00 93.00 175 THR A O 1
ATOM 1318 N N . PHE A 1 176 ? 19.634 6.013 -11.586 1.00 89.69 176 PHE A N 1
ATOM 1319 C CA . PHE A 1 176 ? 19.416 5.348 -12.869 1.00 89.69 176 PHE A CA 1
ATOM 1320 C C . PHE A 1 176 ? 20.722 5.306 -13.663 1.00 89.69 176 PHE A C 1
ATOM 1322 O O . PHE A 1 176 ? 21.302 6.346 -13.977 1.00 89.69 176 PHE A O 1
ATOM 1329 N N . MET A 1 177 ? 21.225 4.105 -13.973 1.00 88.56 177 MET A N 1
ATOM 1330 C CA . MET A 1 177 ? 22.498 3.912 -14.698 1.00 88.56 177 MET A CA 1
ATOM 1331 C C . MET A 1 177 ? 23.709 4.667 -14.090 1.00 88.56 177 MET A C 1
ATOM 1333 O O . MET A 1 177 ? 24.666 5.005 -14.791 1.00 88.56 177 MET A O 1
ATOM 1337 N N . GLY A 1 178 ? 23.680 4.931 -12.778 1.00 89.00 178 GLY A N 1
ATOM 1338 C CA . GLY A 1 178 ? 24.711 5.678 -12.046 1.00 89.00 178 GLY A CA 1
ATOM 1339 C C . GLY A 1 178 ? 24.582 7.208 -12.085 1.00 89.00 178 GLY A C 1
ATOM 1340 O O . GLY A 1 178 ? 25.415 7.891 -11.484 1.00 89.00 178 GLY A O 1
ATOM 1341 N N . GLU A 1 179 ? 23.563 7.759 -12.748 1.00 92.50 179 GLU A N 1
ATOM 1342 C CA . GLU A 1 179 ? 23.126 9.146 -12.551 1.00 92.50 179 GLU A CA 1
ATOM 1343 C C . GLU A 1 179 ? 22.133 9.197 -11.379 1.00 92.50 179 GLU A C 1
ATOM 1345 O O . GLU A 1 179 ? 21.343 8.274 -11.201 1.00 92.50 179 GLU A O 1
ATOM 1350 N N . VAL A 1 180 ? 22.207 10.245 -10.551 1.00 95.00 180 VAL A N 1
ATOM 1351 C CA . VAL A 1 180 ? 21.346 10.419 -9.369 1.00 95.00 180 VAL A CA 1
ATOM 1352 C C . VAL A 1 180 ? 20.541 11.700 -9.533 1.00 95.00 180 VAL A C 1
ATOM 1354 O O . VAL A 1 180 ? 21.117 12.790 -9.612 1.00 95.00 180 VAL A O 1
ATOM 1357 N N . GLU A 1 181 ? 19.222 11.563 -9.557 1.00 93.75 181 GLU A N 1
ATOM 1358 C CA . GLU A 1 181 ? 18.251 12.653 -9.538 1.00 93.75 181 GLU A CA 1
ATOM 1359 C C . GLU A 1 181 ? 17.541 12.658 -8.179 1.00 93.75 181 GLU A C 1
ATOM 1361 O O . GLU A 1 181 ? 17.274 11.604 -7.608 1.00 93.75 181 GLU A O 1
ATOM 1366 N N . ALA A 1 182 ? 17.259 13.842 -7.638 1.00 93.94 182 ALA A N 1
ATOM 1367 C CA . ALA A 1 182 ? 16.522 13.986 -6.387 1.00 93.94 182 ALA A CA 1
ATOM 1368 C C . ALA A 1 182 ? 15.468 15.086 -6.519 1.00 93.94 182 ALA A C 1
ATOM 1370 O O . ALA A 1 182 ? 15.742 16.143 -7.101 1.00 93.94 182 ALA A O 1
ATOM 1371 N N . SER A 1 183 ? 14.287 14.836 -5.965 1.00 92.62 183 SER A N 1
ATOM 1372 C CA . SER A 1 183 ? 13.144 15.744 -5.932 1.00 92.62 183 SER A CA 1
ATOM 1373 C C . SER A 1 183 ? 12.667 15.950 -4.492 1.00 92.62 183 SER A C 1
ATOM 1375 O O . SER A 1 183 ? 12.999 15.198 -3.575 1.00 92.62 183 SER A O 1
ATOM 1377 N N . SER A 1 184 ? 11.906 17.019 -4.292 1.00 93.19 184 SER A N 1
ATOM 1378 C CA . SER A 1 184 ? 11.193 17.296 -3.051 1.00 93.19 184 SER A CA 1
ATOM 1379 C C . SER A 1 184 ? 9.969 18.115 -3.423 1.00 93.19 184 SER A C 1
ATOM 1381 O O . SER A 1 184 ? 10.102 19.184 -4.031 1.00 93.19 184 SER A O 1
ATOM 1383 N N . GLU A 1 185 ? 8.796 17.585 -3.108 1.00 90.12 185 GLU A N 1
ATOM 1384 C CA . GLU A 1 185 ? 7.500 18.170 -3.431 1.00 90.12 185 GLU A CA 1
ATOM 1385 C C . GLU A 1 185 ? 6.679 18.357 -2.153 1.00 90.12 185 GLU A C 1
ATOM 1387 O O . GLU A 1 185 ? 6.849 17.638 -1.161 1.00 90.12 185 GLU A O 1
ATOM 1392 N N . GLN A 1 186 ? 5.824 19.380 -2.148 1.00 92.50 186 GLN A N 1
ATOM 1393 C CA . GLN A 1 186 ? 4.947 19.669 -1.022 1.00 92.50 186 GLN A CA 1
ATOM 1394 C C . GLN A 1 186 ? 3.587 20.129 -1.530 1.00 92.50 186 GLN A C 1
ATOM 1396 O O . GLN A 1 186 ? 3.446 21.272 -1.973 1.00 92.50 186 GLN A O 1
ATOM 1401 N N . ASN A 1 187 ? 2.601 19.252 -1.377 1.00 91.19 187 ASN A N 1
ATOM 1402 C CA . ASN A 1 187 ? 1.256 19.414 -1.912 1.00 91.19 187 ASN A CA 1
ATOM 1403 C C . ASN A 1 187 ? 0.247 19.238 -0.761 1.00 91.19 187 ASN A C 1
ATOM 1405 O O . ASN A 1 187 ? 0.525 18.540 0.222 1.00 91.19 187 ASN A O 1
ATOM 1409 N N . ASP A 1 188 ? -0.924 19.865 -0.853 1.00 92.88 188 ASP A N 1
ATOM 1410 C CA . ASP A 1 188 ? -2.021 19.594 0.083 1.00 92.88 188 ASP A CA 1
ATOM 1411 C C . ASP A 1 188 ? -2.890 18.466 -0.495 1.00 92.88 188 ASP A C 1
ATOM 1413 O O . ASP A 1 188 ? -3.451 18.607 -1.581 1.00 92.88 188 ASP A O 1
ATOM 1417 N N . VAL A 1 189 ? -3.011 17.356 0.240 1.00 90.25 189 VAL A N 1
ATOM 1418 C CA . VAL A 1 189 ? -3.770 16.163 -0.163 1.00 90.25 189 VAL A CA 1
ATOM 1419 C C . VAL A 1 189 ? -5.073 16.052 0.629 1.00 90.25 189 VAL A C 1
ATOM 1421 O O . VAL A 1 189 ? -5.085 16.198 1.856 1.00 90.25 189 VAL A O 1
ATOM 1424 N N . SER A 1 190 ? -6.176 15.772 -0.064 1.00 92.44 190 SER A N 1
ATOM 1425 C CA . SER A 1 190 ? -7.459 15.371 0.515 1.00 92.44 190 SER A CA 1
ATOM 1426 C C . SER A 1 190 ? -7.747 13.902 0.193 1.00 92.44 190 SER A C 1
ATOM 1428 O O . SER A 1 190 ? -7.439 13.411 -0.893 1.00 92.44 190 SER A O 1
ATOM 1430 N N . ILE A 1 191 ? -8.357 13.191 1.142 1.00 92.00 191 ILE A N 1
ATOM 1431 C CA . ILE A 1 191 ? -8.926 11.857 0.924 1.00 92.00 191 ILE A CA 1
ATOM 1432 C C . ILE A 1 191 ? -10.370 11.885 1.411 1.00 92.00 191 ILE A C 1
ATOM 1434 O O . ILE A 1 191 ? -10.656 12.372 2.504 1.00 92.00 191 ILE A O 1
ATOM 1438 N N . THR A 1 192 ? -11.288 11.364 0.600 1.00 94.88 192 THR A N 1
ATOM 1439 C CA . THR A 1 192 ? -12.689 11.132 0.968 1.00 94.88 192 THR A CA 1
ATOM 1440 C C . THR A 1 192 ? -13.049 9.678 0.700 1.00 94.88 192 THR A C 1
ATOM 1442 O O . THR A 1 192 ? -12.921 9.206 -0.428 1.00 94.88 192 THR A O 1
ATOM 1445 N N . MET A 1 193 ? -13.546 8.981 1.718 1.00 94.81 193 MET A N 1
ATOM 1446 C CA . MET A 1 193 ? -14.027 7.603 1.633 1.00 94.81 193 MET A CA 1
ATOM 1447 C C . MET A 1 193 ? -15.537 7.566 1.889 1.00 94.81 193 MET A C 1
ATOM 1449 O O . MET A 1 193 ? -15.997 8.072 2.910 1.00 94.81 193 MET A O 1
ATOM 1453 N N . GLU A 1 194 ? -16.317 6.949 1.000 1.00 96.50 194 GLU A N 1
ATOM 1454 C CA . GLU A 1 194 ? -17.761 6.725 1.178 1.00 96.50 194 GLU A CA 1
ATOM 1455 C C . GLU A 1 194 ? -18.088 5.228 1.111 1.00 96.50 194 GLU A C 1
ATOM 1457 O O . GLU A 1 194 ? -17.826 4.576 0.096 1.00 96.50 194 GLU A O 1
ATOM 1462 N N . ILE A 1 195 ? -18.724 4.679 2.153 1.00 96.81 195 ILE A N 1
ATOM 1463 C CA . ILE A 1 195 ? -19.286 3.321 2.110 1.00 96.81 195 ILE A CA 1
ATOM 1464 C C . ILE A 1 195 ? -20.581 3.354 1.291 1.00 96.81 195 ILE A C 1
ATOM 1466 O O . ILE A 1 195 ? -21.645 3.718 1.793 1.00 96.81 195 ILE A O 1
ATOM 1470 N N . VAL A 1 196 ? -20.512 2.945 0.026 1.00 98.00 196 VAL A N 1
ATOM 1471 C CA . VAL A 1 196 ? -21.657 2.980 -0.903 1.00 98.00 196 VAL A CA 1
ATOM 1472 C C . VAL A 1 196 ? -22.537 1.727 -0.847 1.00 98.00 196 VAL A C 1
ATOM 1474 O O . VAL A 1 196 ? -23.673 1.758 -1.320 1.00 98.00 196 VAL A O 1
ATOM 1477 N N . GLU A 1 197 ? -22.031 0.620 -0.296 1.00 97.75 197 GLU A N 1
ATOM 1478 C CA . GLU A 1 197 ? -22.743 -0.663 -0.196 1.00 97.75 197 GLU A CA 1
ATOM 1479 C C . GLU A 1 197 ? -22.135 -1.527 0.928 1.00 97.75 197 GLU A C 1
ATOM 1481 O O . GLU A 1 197 ? -20.917 -1.539 1.105 1.00 97.75 197 GLU A O 1
ATOM 1486 N N . THR A 1 198 ? -22.955 -2.269 1.677 1.00 97.19 198 THR A N 1
ATOM 1487 C CA . THR A 1 198 ? -22.512 -3.227 2.715 1.00 97.19 198 THR A CA 1
ATOM 1488 C C . THR A 1 198 ? -23.141 -4.607 2.501 1.00 97.19 198 THR A C 1
ATOM 1490 O O . THR A 1 198 ? -24.118 -4.736 1.759 1.00 97.19 198 THR A O 1
ATOM 1493 N N . GLY A 1 199 ? -22.584 -5.657 3.117 1.00 95.44 199 GLY A N 1
ATOM 1494 C CA . GLY A 1 199 ? -23.028 -7.040 2.893 1.00 95.44 199 GLY A CA 1
ATOM 1495 C C . GLY A 1 199 ? -22.651 -7.588 1.511 1.00 95.44 199 GLY A C 1
ATOM 1496 O O . GLY A 1 199 ? -23.379 -8.406 0.944 1.00 95.44 199 GLY A O 1
ATOM 1497 N N . VAL A 1 200 ? -21.556 -7.093 0.926 1.00 97.56 200 VAL A N 1
ATOM 1498 C CA . VAL A 1 200 ? -21.078 -7.505 -0.400 1.00 97.56 200 VAL A CA 1
ATOM 1499 C C . VAL A 1 200 ? -20.243 -8.779 -0.271 1.00 97.56 200 VAL A C 1
ATOM 1501 O O . VAL A 1 200 ? -19.261 -8.787 0.465 1.00 97.56 200 VAL A O 1
ATOM 1504 N N . THR A 1 201 ? -20.572 -9.833 -1.025 1.00 98.06 201 THR A N 1
ATOM 1505 C CA . THR A 1 201 ? -19.681 -10.998 -1.150 1.00 98.06 201 THR A CA 1
ATOM 1506 C C . THR A 1 201 ? -18.519 -10.689 -2.096 1.00 98.06 201 THR A C 1
ATOM 1508 O O . THR A 1 201 ? -18.739 -10.347 -3.260 1.00 98.06 201 THR A O 1
ATOM 1511 N N . VAL A 1 202 ? -17.284 -10.883 -1.628 1.00 97.44 202 VAL A N 1
ATOM 1512 C CA . VAL A 1 202 ? -16.058 -10.812 -2.439 1.00 97.44 202 VAL A CA 1
ATOM 1513 C C . VAL A 1 202 ? -15.305 -12.142 -2.372 1.00 97.44 202 VAL A C 1
ATOM 1515 O O . VAL A 1 202 ? -15.130 -12.721 -1.301 1.00 97.44 202 VAL A O 1
ATOM 1518 N N . GLU A 1 203 ? -14.852 -12.628 -3.528 1.00 97.69 203 GLU A N 1
ATOM 1519 C CA . GLU A 1 203 ? -14.024 -13.831 -3.663 1.00 97.69 203 GLU A CA 1
ATOM 1520 C C . GLU A 1 203 ? -12.594 -13.445 -4.061 1.00 97.69 203 GLU A C 1
ATOM 1522 O O . GLU A 1 203 ? -12.386 -12.678 -5.004 1.00 97.69 203 GLU A O 1
ATOM 1527 N N . THR A 1 204 ? -11.606 -13.990 -3.352 1.00 96.81 204 THR A N 1
ATOM 1528 C CA . THR A 1 204 ? -10.170 -13.807 -3.611 1.00 96.81 204 THR A CA 1
ATOM 1529 C C . THR A 1 204 ? -9.422 -15.136 -3.393 1.00 96.81 204 THR A C 1
ATOM 1531 O O . THR A 1 204 ? -10.007 -16.086 -2.861 1.00 96.81 204 THR A O 1
ATOM 1534 N N . PRO A 1 205 ? -8.126 -15.2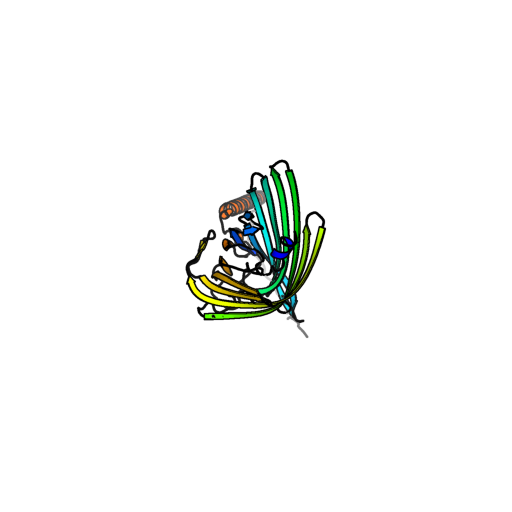57 -3.748 1.00 96.44 205 PRO A N 1
ATOM 1535 C CA . PRO A 1 205 ? -7.337 -16.447 -3.416 1.00 96.44 205 PRO A CA 1
ATOM 1536 C C . PRO A 1 205 ? -7.247 -16.733 -1.904 1.00 96.44 205 PRO A C 1
ATOM 1538 O O . PRO A 1 205 ? -7.141 -17.896 -1.517 1.00 96.44 205 PRO A O 1
ATOM 1541 N N . ALA A 1 206 ? -7.361 -15.704 -1.053 1.00 95.19 206 ALA A N 1
ATOM 1542 C CA . ALA A 1 206 ? -7.417 -15.848 0.404 1.00 95.19 206 ALA A CA 1
ATOM 1543 C C . ALA A 1 206 ? -8.755 -16.422 0.923 1.00 95.19 206 ALA A C 1
ATOM 1545 O O . ALA A 1 206 ? -8.824 -16.885 2.065 1.00 95.19 206 ALA A O 1
ATOM 1546 N N . GLY A 1 207 ? -9.818 -16.407 0.110 1.00 95.88 207 GLY A N 1
ATOM 1547 C CA . GLY A 1 207 ? -11.112 -17.014 0.418 1.00 95.88 207 GLY A CA 1
ATOM 1548 C C . GLY A 1 207 ? -12.320 -16.190 -0.034 1.00 95.88 207 GLY A C 1
ATOM 1549 O O . GLY A 1 207 ? -12.214 -15.250 -0.817 1.00 95.88 207 GLY A O 1
ATOM 1550 N N . THR A 1 208 ? -13.491 -16.559 0.488 1.00 97.38 208 THR A N 1
ATOM 1551 C CA . THR A 1 208 ? -14.750 -15.825 0.300 1.00 97.38 208 THR A CA 1
ATOM 1552 C C . THR A 1 208 ? -15.072 -15.013 1.555 1.00 97.38 208 THR A C 1
ATOM 1554 O O . THR A 1 208 ? -14.957 -15.511 2.684 1.00 97.38 208 THR A O 1
ATOM 1557 N N . PHE A 1 209 ? -15.487 -13.765 1.353 1.00 95.94 209 PHE A N 1
ATOM 1558 C CA . PHE A 1 209 ? -15.854 -12.806 2.389 1.00 95.94 209 PHE A CA 1
ATOM 1559 C C . PHE A 1 209 ? -17.273 -12.312 2.100 1.00 95.94 209 PHE A C 1
ATOM 1561 O O . PHE A 1 209 ? -17.464 -11.539 1.173 1.00 95.94 209 PHE A O 1
ATOM 1568 N N . ASP A 1 210 ? -18.264 -12.797 2.852 1.00 96.06 210 ASP A N 1
ATOM 1569 C CA . ASP A 1 210 ? -19.698 -12.557 2.587 1.00 96.06 210 ASP A CA 1
ATOM 1570 C C . ASP A 1 210 ? -20.256 -11.248 3.176 1.00 96.06 210 ASP A C 1
ATOM 1572 O O . ASP A 1 210 ? -21.450 -10.981 3.066 1.00 96.06 210 ASP A O 1
ATOM 1576 N N . ASP A 1 211 ? -19.408 -10.455 3.830 1.00 94.31 211 ASP A N 1
ATOM 1577 C CA . ASP A 1 211 ? -19.796 -9.223 4.519 1.00 94.31 211 ASP A CA 1
ATOM 1578 C C . ASP A 1 211 ? -18.709 -8.151 4.355 1.00 94.31 211 ASP A C 1
ATOM 1580 O O . ASP A 1 211 ? -18.012 -7.761 5.294 1.00 94.31 211 ASP A O 1
ATOM 1584 N N . CYS A 1 212 ? -18.477 -7.750 3.103 1.00 96.31 212 CYS A N 1
ATOM 1585 C CA . CYS A 1 212 ? -17.607 -6.626 2.781 1.00 96.31 212 CYS A CA 1
ATOM 1586 C C . CYS A 1 212 ? -18.386 -5.310 2.689 1.00 96.31 212 CYS A C 1
ATOM 1588 O O . CYS A 1 212 ? -19.529 -5.259 2.223 1.00 96.31 212 CYS A O 1
ATOM 1590 N N . CYS A 1 213 ? -17.706 -4.230 3.063 1.00 96.19 213 CYS A N 1
ATOM 1591 C CA . CYS A 1 213 ? -18.096 -2.861 2.752 1.00 96.19 213 CYS A CA 1
ATOM 1592 C C . CYS A 1 213 ? -17.431 -2.452 1.438 1.00 96.19 213 CYS A C 1
ATOM 1594 O O . CYS A 1 213 ? -16.212 -2.547 1.301 1.00 96.19 213 CYS A O 1
ATOM 1596 N N . LYS A 1 214 ? -18.219 -1.990 0.472 1.00 97.00 214 LYS A N 1
ATOM 1597 C CA . LYS A 1 214 ? -17.716 -1.386 -0.758 1.00 97.00 214 LYS A CA 1
ATOM 1598 C C . LYS A 1 214 ? -17.565 0.111 -0.538 1.00 97.00 214 LYS A C 1
ATOM 1600 O O . LYS A 1 214 ? -18.541 0.803 -0.249 1.00 97.00 214 LYS A O 1
ATOM 1605 N N . VAL A 1 215 ? -16.344 0.585 -0.707 1.00 95.19 215 VAL A N 1
ATOM 1606 C CA . VAL A 1 215 ? -15.916 1.952 -0.440 1.00 95.19 215 VAL A CA 1
ATOM 1607 C C . VAL A 1 215 ? -15.531 2.602 -1.761 1.00 95.19 215 VAL A C 1
ATOM 1609 O O . VAL A 1 215 ? -14.795 2.007 -2.550 1.00 95.19 215 VAL A O 1
ATOM 1612 N N . ILE A 1 216 ? -16.023 3.808 -2.018 1.00 94.88 216 ILE A N 1
ATOM 1613 C CA . ILE A 1 216 ? -15.454 4.689 -3.041 1.00 94.88 216 ILE A CA 1
ATOM 1614 C C . ILE A 1 216 ? -14.458 5.596 -2.338 1.00 94.88 216 ILE A C 1
ATOM 1616 O O . ILE A 1 216 ? -14.818 6.240 -1.355 1.00 94.88 216 ILE A O 1
ATOM 1620 N N . VAL A 1 217 ? -13.223 5.628 -2.831 1.00 91.94 217 VAL A N 1
ATOM 1621 C CA . VAL A 1 217 ? -12.157 6.480 -2.301 1.00 91.94 217 VAL A CA 1
ATOM 1622 C C . VAL A 1 217 ? -11.767 7.476 -3.378 1.00 91.94 217 VAL A C 1
ATOM 1624 O O . VAL A 1 217 ? -11.391 7.077 -4.480 1.00 91.94 217 VAL A O 1
ATOM 1627 N N . ILE A 1 218 ? -11.894 8.759 -3.057 1.00 91.38 218 ILE A N 1
ATOM 1628 C CA . ILE A 1 218 ? -11.484 9.887 -3.891 1.00 91.38 218 ILE A CA 1
ATOM 1629 C C . ILE A 1 218 ? -10.280 10.526 -3.209 1.00 91.38 218 ILE A C 1
ATOM 1631 O O . ILE A 1 218 ? -10.390 10.948 -2.057 1.00 91.38 218 ILE A O 1
ATOM 1635 N N . THR A 1 219 ? -9.168 10.614 -3.928 1.00 89.06 219 THR A N 1
ATOM 1636 C CA . THR A 1 219 ? -7.981 11.363 -3.506 1.00 89.06 219 THR A CA 1
ATOM 1637 C C . THR A 1 219 ? -7.870 12.596 -4.394 1.00 89.06 219 THR A C 1
ATOM 1639 O O . THR A 1 219 ? -8.078 12.493 -5.606 1.00 89.06 219 THR A O 1
ATOM 1642 N N . GLU A 1 220 ? -7.571 13.758 -3.821 1.00 89.69 220 GLU A N 1
ATOM 1643 C CA . GLU A 1 220 ? -7.293 14.993 -4.563 1.00 89.69 220 GLU A CA 1
ATOM 1644 C C . GLU A 1 220 ? -5.977 15.599 -4.057 1.00 89.69 220 GLU A C 1
ATOM 1646 O O . GLU A 1 220 ? -5.714 15.600 -2.855 1.00 89.69 220 GLU A O 1
ATOM 1651 N N . SER A 1 221 ? -5.154 16.133 -4.957 1.00 87.31 221 SER A N 1
ATOM 1652 C CA . SER A 1 221 ? -3.938 16.882 -4.617 1.00 87.31 221 SER A CA 1
ATOM 1653 C C . SER A 1 221 ? -3.702 17.945 -5.683 1.00 87.31 221 SER A C 1
ATOM 1655 O O . SER A 1 221 ? -3.628 17.630 -6.868 1.00 87.31 221 SER A O 1
ATOM 1657 N N . ASP A 1 222 ? -3.588 19.204 -5.263 1.00 84.38 222 ASP A N 1
ATOM 1658 C CA . ASP A 1 222 ? -3.482 20.385 -6.131 1.00 84.38 222 ASP A CA 1
ATOM 1659 C C . ASP A 1 222 ? -4.513 20.436 -7.286 1.00 84.38 222 ASP A C 1
ATOM 1661 O O . ASP A 1 222 ? -5.653 20.852 -7.067 1.00 84.38 222 ASP A O 1
ATOM 1665 N N . ASP A 1 223 ? -4.118 20.059 -8.508 1.00 81.25 223 ASP A N 1
ATOM 1666 C CA . ASP A 1 223 ? -4.953 20.065 -9.725 1.00 81.25 223 ASP A CA 1
ATOM 1667 C C . ASP A 1 223 ? -5.365 18.639 -10.182 1.00 81.25 223 ASP A C 1
ATOM 1669 O O . ASP A 1 223 ? -6.023 18.480 -11.216 1.00 81.25 223 ASP A O 1
ATOM 1673 N N . GLU A 1 224 ? -5.005 17.600 -9.421 1.00 83.88 224 GLU A N 1
ATOM 1674 C CA . GLU A 1 224 ? -5.197 16.184 -9.758 1.00 83.88 224 GLU A CA 1
ATOM 1675 C C . GLU A 1 224 ? -6.188 15.480 -8.825 1.00 83.88 224 GLU A C 1
ATOM 1677 O O . GLU A 1 224 ? -6.359 15.836 -7.658 1.00 83.88 224 GLU A O 1
ATOM 1682 N N . SER A 1 225 ? -6.867 14.458 -9.353 1.00 85.75 225 SER A N 1
ATOM 1683 C CA . SER A 1 225 ? -7.815 13.642 -8.596 1.00 85.75 225 SER A CA 1
ATOM 1684 C C . SER A 1 225 ? -7.882 12.221 -9.146 1.00 85.75 225 SER A C 1
ATOM 1686 O O . SER A 1 225 ? -7.980 12.030 -10.360 1.00 85.75 225 SER A O 1
ATOM 1688 N N . SER A 1 226 ? -7.876 11.236 -8.247 1.00 85.31 226 SER A N 1
ATOM 1689 C CA . SER A 1 226 ? -8.076 9.819 -8.560 1.00 85.31 226 SER A CA 1
ATOM 1690 C C . SER A 1 226 ? -9.333 9.266 -7.890 1.00 85.31 226 SER A C 1
ATOM 1692 O O . SER A 1 226 ? -9.934 9.894 -7.010 1.00 85.31 226 SER A O 1
ATOM 1694 N N . THR A 1 227 ? -9.812 8.106 -8.342 1.00 89.19 227 THR A N 1
ATOM 1695 C CA . THR A 1 227 ? -11.003 7.469 -7.762 1.00 89.19 227 THR A CA 1
ATOM 1696 C C . THR A 1 227 ? -10.909 5.953 -7.860 1.00 89.19 227 THR A C 1
ATOM 1698 O O . THR A 1 227 ? -11.118 5.366 -8.925 1.00 89.19 227 THR A O 1
ATOM 1701 N N . SER A 1 228 ? -10.698 5.313 -6.712 1.00 89.12 228 SER A N 1
ATOM 1702 C CA . SER A 1 228 ? -10.665 3.856 -6.585 1.00 89.12 228 SER A CA 1
ATOM 1703 C C . SER A 1 228 ? -11.934 3.313 -5.924 1.00 89.12 228 SER A C 1
ATOM 1705 O O . SER A 1 228 ? -12.664 4.006 -5.212 1.00 89.12 228 SER A O 1
ATOM 1707 N N . THR A 1 229 ? -12.227 2.039 -6.178 1.00 93.38 229 THR A N 1
ATOM 1708 C CA . THR A 1 229 ? -13.227 1.264 -5.434 1.00 93.38 229 THR A CA 1
ATOM 1709 C C . THR A 1 229 ? -12.509 0.206 -4.612 1.00 93.38 229 THR A C 1
ATOM 1711 O O . THR A 1 229 ? -11.846 -0.669 -5.171 1.00 93.38 229 THR A O 1
ATOM 1714 N N . GLN A 1 230 ? -12.676 0.259 -3.296 1.00 93.75 230 GLN A N 1
ATOM 1715 C CA . GLN A 1 230 ? -12.043 -0.639 -2.336 1.00 93.75 230 GLN A CA 1
ATOM 1716 C C . GLN A 1 230 ? -13.110 -1.501 -1.648 1.00 93.75 230 GLN A C 1
ATOM 1718 O O . GLN A 1 230 ? -14.258 -1.088 -1.494 1.00 93.75 230 GLN A O 1
ATOM 1723 N N . TYR A 1 231 ? -12.759 -2.721 -1.252 1.00 95.19 231 TYR A N 1
ATOM 1724 C CA . TYR A 1 231 ? -13.679 -3.670 -0.621 1.00 95.19 231 TYR A CA 1
ATOM 1725 C C . TYR A 1 231 ? -13.129 -4.071 0.745 1.00 95.19 231 TYR A C 1
ATOM 1727 O O . TYR A 1 231 ? -12.302 -4.973 0.838 1.00 95.19 231 TYR A O 1
ATOM 1735 N N . TYR A 1 232 ? -13.560 -3.393 1.803 1.00 94.12 232 TYR A N 1
ATOM 1736 C CA . TYR A 1 232 ? -13.112 -3.631 3.176 1.00 94.12 232 TYR A CA 1
ATOM 1737 C C . TYR A 1 232 ? -13.803 -4.852 3.803 1.00 94.12 232 TYR A C 1
ATOM 1739 O O . TYR A 1 232 ? -14.997 -5.061 3.586 1.00 94.12 232 TYR A O 1
ATOM 1747 N N . SER A 1 233 ? -13.091 -5.649 4.610 1.00 94.06 233 SER A N 1
ATOM 1748 C CA . SER A 1 233 ? -13.692 -6.716 5.426 1.00 94.06 233 SER A CA 1
ATOM 1749 C C . SER A 1 233 ? -13.208 -6.671 6.875 1.00 94.06 233 SER A C 1
ATOM 1751 O O . SER A 1 233 ? -12.038 -6.935 7.149 1.00 94.06 233 SER A O 1
ATOM 1753 N N . GLY A 1 234 ? -14.129 -6.470 7.826 1.00 90.31 234 GLY A N 1
ATOM 1754 C CA . GLY A 1 234 ? -13.819 -6.481 9.267 1.00 90.31 234 GLY A CA 1
ATOM 1755 C C . GLY A 1 234 ? -13.275 -7.820 9.791 1.00 90.31 234 GLY A C 1
ATOM 1756 O O . GLY A 1 234 ? -12.558 -7.851 10.787 1.00 90.31 234 GLY A O 1
ATOM 1757 N N . LYS A 1 235 ? -13.536 -8.924 9.074 1.00 89.81 235 LYS A N 1
ATOM 1758 C CA . LYS A 1 235 ? -12.939 -10.250 9.329 1.00 89.81 235 LYS A CA 1
ATOM 1759 C C . LYS A 1 235 ? -11.438 -10.299 9.008 1.00 89.81 235 LYS A C 1
ATOM 1761 O O . LYS A 1 235 ? -10.728 -11.137 9.554 1.00 89.81 235 LYS A O 1
ATOM 1766 N N . VAL A 1 236 ? -10.981 -9.473 8.070 1.00 90.88 236 VAL A N 1
ATOM 1767 C CA . VAL A 1 236 ? -9.578 -9.382 7.635 1.00 90.88 236 VAL A CA 1
ATOM 1768 C C . VAL A 1 236 ? -8.860 -8.226 8.330 1.00 90.88 236 VAL A C 1
ATOM 1770 O O . VAL A 1 236 ? -7.639 -8.267 8.452 1.00 90.88 236 VAL A O 1
ATOM 1773 N N . GLY A 1 237 ? -9.607 -7.205 8.760 1.00 89.31 237 GLY A N 1
ATOM 1774 C CA . GLY A 1 237 ? -9.061 -5.914 9.177 1.00 89.31 237 GLY A CA 1
ATOM 1775 C C . GLY A 1 237 ? -8.563 -5.072 7.998 1.00 89.31 237 GLY A C 1
ATOM 1776 O O . GLY A 1 237 ? -7.922 -4.061 8.194 1.00 89.31 237 GLY A O 1
ATOM 1777 N N . ASN A 1 238 ? -8.797 -5.460 6.744 1.00 90.31 238 ASN A N 1
ATOM 1778 C CA . ASN A 1 238 ? -8.213 -4.753 5.601 1.00 90.31 238 ASN A CA 1
ATOM 1779 C C . ASN A 1 238 ? -9.119 -4.876 4.370 1.00 90.31 238 ASN A C 1
ATOM 1781 O O . ASN A 1 238 ? -10.058 -5.683 4.320 1.00 90.31 238 ASN A O 1
ATOM 1785 N N . TYR A 1 239 ? -8.823 -4.070 3.362 1.00 92.19 239 TYR A N 1
ATOM 1786 C CA . TYR A 1 239 ? -9.332 -4.199 2.012 1.00 92.19 239 TYR A CA 1
ATOM 1787 C C . TYR A 1 239 ? -8.926 -5.557 1.428 1.00 92.19 239 TYR A C 1
ATOM 1789 O O . TYR A 1 239 ? -7.749 -5.901 1.353 1.00 92.19 239 TYR A O 1
ATOM 1797 N N . VAL A 1 240 ? -9.908 -6.357 1.013 1.00 94.81 240 VAL A N 1
ATOM 1798 C CA . VAL A 1 240 ? -9.690 -7.667 0.374 1.00 94.81 240 VAL A CA 1
ATOM 1799 C C . VAL A 1 240 ? -9.508 -7.543 -1.140 1.00 94.81 240 VAL A C 1
ATOM 1801 O O . VAL A 1 240 ? -8.968 -8.441 -1.785 1.00 94.81 240 VAL A O 1
ATOM 1804 N N . LYS A 1 241 ? -9.962 -6.426 -1.715 1.00 93.81 241 LYS A N 1
ATOM 1805 C CA . LYS A 1 241 ? -9.823 -6.088 -3.130 1.00 93.81 241 LYS A CA 1
ATOM 1806 C C . LYS A 1 241 ? -9.822 -4.568 -3.310 1.00 93.81 241 LYS A C 1
ATOM 1808 O O . LYS A 1 241 ? -10.598 -3.882 -2.647 1.00 93.81 241 LYS A O 1
ATOM 1813 N N . ILE A 1 242 ? -9.013 -4.065 -4.236 1.00 91.12 242 ILE A N 1
ATOM 1814 C CA . ILE A 1 242 ? -9.037 -2.686 -4.744 1.00 91.12 242 ILE A CA 1
ATOM 1815 C C . ILE A 1 242 ? -9.113 -2.760 -6.274 1.00 91.12 242 ILE A C 1
ATOM 1817 O O . ILE A 1 242 ? -8.553 -3.672 -6.886 1.00 91.12 242 ILE A O 1
ATOM 1821 N N . THR A 1 243 ? -9.869 -1.850 -6.887 1.00 90.00 243 THR A N 1
ATOM 1822 C CA . THR A 1 243 ? -10.064 -1.764 -8.343 1.00 90.00 243 THR A CA 1
ATOM 1823 C C . THR A 1 243 ? -10.230 -0.331 -8.810 1.00 90.00 243 THR A C 1
ATOM 1825 O O . THR A 1 243 ? -10.865 0.466 -8.113 1.00 90.00 243 THR A O 1
ATOM 1828 N N . GLY A 1 244 ? -9.828 -0.073 -10.051 1.00 80.38 244 GLY A N 1
ATOM 1829 C CA . GLY A 1 244 ? -9.975 1.226 -10.699 1.00 80.38 244 GLY A CA 1
ATOM 1830 C C . GLY A 1 244 ? -8.713 2.065 -10.569 1.00 80.38 244 GLY A C 1
ATOM 1831 O O . GLY A 1 244 ? -7.697 1.596 -10.065 1.00 80.38 244 GLY A O 1
ATOM 1832 N N . ASP A 1 245 ? -8.793 3.303 -11.040 1.00 70.12 245 ASP A N 1
ATOM 1833 C CA . ASP A 1 245 ? -7.649 4.202 -11.070 1.00 70.12 245 ASP A CA 1
ATOM 1834 C C . ASP A 1 245 ? -7.343 4.724 -9.660 1.00 70.12 245 ASP A C 1
ATOM 1836 O O . ASP A 1 245 ? -8.000 5.636 -9.146 1.00 70.12 245 ASP A O 1
ATOM 1840 N N . ALA A 1 246 ? -6.354 4.105 -9.018 1.00 56.34 246 ALA A N 1
ATOM 1841 C CA . ALA A 1 246 ? -5.813 4.573 -7.749 1.00 56.34 246 ALA A CA 1
ATOM 1842 C C . ALA A 1 246 ? -5.022 5.895 -7.910 1.00 56.34 246 ALA A C 1
ATOM 1844 O O . ALA A 1 246 ? -4.778 6.591 -6.921 1.00 56.34 246 ALA A O 1
ATOM 1845 N N . GLY A 1 247 ? -4.739 6.299 -9.155 1.00 54.72 247 GLY A N 1
ATOM 1846 C CA . GLY A 1 247 ? -4.023 7.508 -9.536 1.00 54.72 247 GLY A CA 1
ATOM 1847 C C . GLY A 1 247 ? -2.519 7.398 -9.367 1.00 54.72 247 GLY A C 1
ATOM 1848 O O . GLY A 1 247 ? -2.002 6.419 -8.827 1.00 54.72 247 GLY A O 1
ATOM 1849 N N . GLU A 1 248 ? -1.835 8.479 -9.738 1.00 48.44 248 GLU A N 1
ATOM 1850 C CA . GLU A 1 248 ? -0.398 8.663 -9.486 1.00 48.44 248 GLU A CA 1
ATOM 1851 C C . GLU A 1 248 ? -0.072 8.600 -7.974 1.00 48.44 248 GLU A C 1
ATOM 1853 O O . GLU A 1 248 ? 1.047 8.281 -7.587 1.00 48.44 248 GLU A O 1
ATOM 1858 N N . PHE A 1 249 ? -1.089 8.785 -7.119 1.00 46.50 249 PHE A N 1
ATOM 1859 C CA . PHE A 1 249 ? -1.020 8.705 -5.658 1.00 46.50 249 PHE A CA 1
ATOM 1860 C C . PHE A 1 249 ? -0.864 7.306 -5.066 1.00 46.50 249 PHE A C 1
ATOM 1862 O O . PHE A 1 249 ? -0.559 7.213 -3.877 1.00 46.50 249 PHE A O 1
ATOM 1869 N N . SER A 1 250 ? -1.083 6.208 -5.794 1.00 54.66 250 SER A N 1
ATOM 1870 C CA . SER A 1 250 ? -0.923 4.878 -5.188 1.00 54.66 250 SER A CA 1
ATOM 1871 C C . SER A 1 250 ? 0.502 4.369 -5.311 1.00 54.66 250 SER A C 1
ATOM 1873 O O . SER A 1 250 ? 1.054 4.384 -6.401 1.00 54.66 250 SER A O 1
ATOM 1875 N N . VAL A 1 251 ? 1.074 3.847 -4.217 1.00 49.97 251 VAL A N 1
ATOM 1876 C CA . VAL A 1 251 ? 2.452 3.307 -4.194 1.00 49.97 251 VAL A CA 1
ATOM 1877 C C . VAL A 1 251 ? 2.671 2.214 -5.244 1.00 49.97 251 VAL A C 1
ATOM 1879 O O . VAL A 1 251 ? 3.808 1.927 -5.615 1.00 49.97 251 VAL A O 1
ATOM 1882 N N . ILE A 1 252 ? 1.593 1.571 -5.703 1.00 56.62 252 ILE A N 1
ATOM 1883 C CA . ILE A 1 252 ? 1.676 0.379 -6.529 1.00 56.62 252 ILE A CA 1
ATOM 1884 C C . ILE A 1 252 ? 0.661 0.468 -7.681 1.00 56.62 252 ILE A C 1
ATOM 1886 O O . ILE A 1 252 ? -0.522 0.182 -7.475 1.00 56.62 252 ILE A O 1
ATOM 1890 N N . PRO A 1 253 ? 1.089 0.864 -8.894 1.00 59.41 253 PRO A N 1
ATOM 1891 C CA . PRO A 1 253 ? 0.194 0.948 -10.040 1.00 59.41 253 PRO A CA 1
ATOM 1892 C C . PRO A 1 253 ? -0.307 -0.444 -10.449 1.00 59.41 253 PRO A C 1
ATOM 1894 O O . PRO A 1 253 ? 0.457 -1.401 -10.542 1.00 59.41 253 PRO A O 1
ATOM 1897 N N . GLY A 1 254 ? -1.605 -0.564 -10.709 1.00 60.53 254 GLY A N 1
ATOM 1898 C CA . GLY A 1 254 ? -2.220 -1.794 -11.206 1.00 60.53 254 GLY A CA 1
ATOM 1899 C C . GLY A 1 254 ? -3.737 -1.666 -11.265 1.00 60.53 254 GLY A C 1
ATOM 1900 O O . GLY A 1 254 ? -4.345 -1.027 -10.406 1.00 60.53 254 GLY A O 1
ATOM 1901 N N . GLU A 1 255 ? -4.375 -2.280 -12.265 1.00 73.50 255 GLU A N 1
ATOM 1902 C CA . GLU A 1 255 ? -5.837 -2.193 -12.413 1.00 73.50 255 GLU A CA 1
ATOM 1903 C C . GLU A 1 255 ? -6.588 -2.869 -11.248 1.00 73.50 255 GLU A C 1
ATOM 1905 O O . GLU A 1 255 ? -7.730 -2.506 -10.921 1.00 73.50 255 GLU A O 1
ATOM 1910 N N . GLN A 1 256 ? -5.961 -3.881 -10.633 1.00 84.81 256 GLN A N 1
ATOM 1911 C CA . GLN A 1 256 ? -6.533 -4.680 -9.552 1.00 84.81 256 GLN A CA 1
ATOM 1912 C C . GLN A 1 256 ? -5.480 -5.110 -8.523 1.00 84.81 256 GLN A C 1
ATOM 1914 O O . GLN A 1 256 ? -4.496 -5.772 -8.848 1.00 84.81 256 GLN A O 1
ATOM 1919 N N . ILE A 1 257 ? -5.773 -4.842 -7.249 1.00 89.25 257 ILE A N 1
ATOM 1920 C CA . ILE A 1 257 ? -5.043 -5.366 -6.087 1.00 89.25 257 ILE A CA 1
ATOM 1921 C C . ILE A 1 257 ? -5.977 -6.359 -5.383 1.00 89.25 257 ILE A C 1
ATOM 1923 O O . ILE A 1 257 ? -7.119 -6.024 -5.055 1.00 89.25 257 ILE A O 1
ATOM 1927 N N . ILE A 1 258 ? -5.539 -7.600 -5.172 1.00 93.38 258 ILE A N 1
ATOM 1928 C CA . ILE A 1 258 ? -6.384 -8.705 -4.690 1.00 93.38 258 ILE A CA 1
ATOM 1929 C C . ILE A 1 258 ? -5.691 -9.436 -3.537 1.00 93.38 258 ILE A C 1
ATOM 1931 O O . ILE A 1 258 ? -4.575 -9.929 -3.688 1.00 93.38 258 ILE A O 1
ATOM 1935 N N . LEU A 1 259 ? -6.374 -9.573 -2.397 1.00 94.31 259 LEU A N 1
ATOM 1936 C CA . LEU A 1 259 ? -5.840 -10.263 -1.222 1.00 94.31 259 LEU A CA 1
ATOM 1937 C C . LEU A 1 259 ? -5.607 -11.752 -1.510 1.00 94.31 259 LEU A C 1
ATOM 1939 O O . LEU A 1 259 ? -6.544 -12.526 -1.733 1.00 94.31 259 LEU A O 1
ATOM 1943 N N . LYS A 1 260 ? -4.343 -12.150 -1.463 1.00 95.50 260 LYS A N 1
ATOM 1944 C CA . LYS A 1 260 ? -3.816 -13.473 -1.795 1.00 95.50 260 LYS A CA 1
ATOM 1945 C C . LYS A 1 260 ? -3.664 -14.351 -0.552 1.00 95.50 260 LYS A C 1
ATOM 1947 O O . LYS A 1 260 ? -4.047 -15.518 -0.587 1.00 95.50 260 LYS A O 1
ATOM 1952 N N . SER A 1 261 ? -3.188 -13.786 0.557 1.00 95.25 261 SER A N 1
ATOM 1953 C CA . SER A 1 261 ? -3.191 -14.423 1.878 1.00 95.25 261 SER A CA 1
ATOM 1954 C C . SER A 1 261 ? -3.293 -13.373 2.991 1.00 95.25 261 SER A C 1
ATOM 1956 O O . SER A 1 261 ? -3.064 -12.190 2.758 1.00 95.25 261 SER A O 1
ATOM 1958 N N . TYR A 1 262 ? -3.689 -13.778 4.196 1.00 94.38 262 TYR A N 1
ATOM 1959 C CA . TYR A 1 262 ? -3.637 -12.926 5.384 1.00 94.38 262 TYR A CA 1
ATOM 1960 C C . TYR A 1 262 ? -3.521 -13.788 6.639 1.00 94.38 262 TYR A C 1
ATOM 1962 O O . TYR A 1 262 ? -3.828 -14.988 6.620 1.00 94.38 262 TYR A O 1
ATOM 1970 N N . GLY A 1 263 ? -3.109 -13.190 7.748 1.00 90.75 263 GLY A N 1
ATOM 1971 C CA . GLY A 1 263 ? -3.114 -13.864 9.034 1.00 90.75 263 GLY A CA 1
ATOM 1972 C C . GLY A 1 263 ? -3.050 -12.897 10.196 1.00 90.75 263 GLY A C 1
ATOM 1973 O O . GLY A 1 263 ? -2.592 -11.768 10.055 1.00 90.75 263 GLY A O 1
ATOM 1974 N N . HIS A 1 264 ? -3.502 -13.388 11.347 1.00 89.12 264 HIS A N 1
ATOM 1975 C CA . HIS A 1 264 ? -3.557 -12.602 12.564 1.00 89.12 264 HIS A CA 1
ATOM 1976 C C . HIS A 1 264 ? -2.374 -12.899 13.496 1.00 89.12 264 HIS A C 1
ATOM 1978 O O . HIS A 1 264 ? -2.077 -14.064 13.802 1.00 89.12 264 HIS A O 1
ATOM 1984 N N . GLY A 1 265 ? -1.713 -11.836 13.941 1.00 75.44 265 GLY A N 1
ATOM 1985 C CA . GLY A 1 265 ? -0.728 -11.780 15.000 1.00 75.44 265 GLY A CA 1
ATOM 1986 C C . GLY A 1 265 ? -1.332 -12.283 16.300 1.00 75.44 265 GLY A C 1
ATOM 1987 O O . GLY A 1 265 ? -2.455 -11.970 16.676 1.00 75.44 265 GLY A O 1
ATOM 1988 N N . GLY A 1 266 ? -0.598 -13.170 16.959 1.00 57.69 266 GLY A N 1
ATOM 1989 C CA . GLY A 1 266 ? -1.094 -13.870 18.132 1.00 57.69 266 GLY A CA 1
ATOM 1990 C C . GLY A 1 266 ? -0.113 -14.951 18.546 1.00 57.69 266 GLY A C 1
ATOM 1991 O O . GLY A 1 266 ? 0.015 -15.993 17.893 1.00 57.69 266 GLY A O 1
ATOM 1992 N N . GLY A 1 267 ? 0.619 -14.695 19.632 1.00 49.84 267 GLY A N 1
ATOM 1993 C CA . GLY A 1 267 ? 1.714 -15.551 20.089 1.00 49.84 267 GLY A CA 1
ATOM 1994 C C . GLY A 1 267 ? 1.316 -17.028 20.210 1.00 49.84 267 GLY A C 1
ATOM 1995 O O . GLY A 1 267 ? 0.295 -17.364 20.805 1.00 49.84 267 GLY A O 1
ATOM 1996 N N . LEU A 1 268 ? 2.142 -17.919 19.649 1.00 48.38 268 LEU A N 1
ATOM 1997 C CA . LEU A 1 268 ? 1.919 -19.371 19.505 1.00 48.38 268 LEU A CA 1
ATOM 1998 C C . LEU A 1 268 ? 0.694 -19.803 18.673 1.00 48.38 268 LEU A C 1
ATOM 2000 O O . LEU A 1 268 ? 0.702 -20.937 18.200 1.00 48.38 268 LEU A O 1
ATOM 2004 N N . ALA A 1 269 ? -0.319 -18.960 18.453 1.00 45.22 269 ALA A N 1
ATOM 2005 C CA . ALA A 1 269 ? -1.509 -19.302 17.670 1.00 45.22 269 ALA A CA 1
ATOM 2006 C C . ALA A 1 269 ? -1.215 -19.386 16.162 1.00 45.22 269 ALA A C 1
ATOM 2008 O O . ALA A 1 269 ? -1.702 -20.304 15.502 1.00 45.22 269 ALA A O 1
ATOM 2009 N N . SER A 1 270 ? -0.327 -18.529 15.645 1.00 46.62 270 SER A N 1
ATOM 2010 C CA . SER A 1 270 ? 0.132 -18.552 14.243 1.00 46.62 270 SER A CA 1
ATOM 2011 C C . SER A 1 270 ? 0.876 -19.835 13.832 1.00 46.62 270 SER A C 1
ATOM 2013 O O . SER A 1 270 ? 1.038 -20.107 12.647 1.00 46.62 270 SER A O 1
ATOM 2015 N N . LEU A 1 271 ? 1.275 -20.689 14.786 1.00 47.50 271 LEU A N 1
ATOM 2016 C CA . LEU A 1 271 ? 1.802 -22.032 14.503 1.00 47.50 271 LEU A CA 1
ATOM 2017 C C . LEU A 1 271 ? 0.704 -23.058 14.151 1.00 47.50 271 LEU A C 1
ATOM 2019 O O . LEU A 1 271 ? 1.029 -24.190 13.783 1.00 47.50 271 LEU A O 1
ATOM 2023 N N . PHE A 1 272 ? -0.577 -22.707 14.298 1.00 49.62 272 PHE A N 1
ATOM 2024 C CA . PHE A 1 272 ? -1.720 -23.616 14.134 1.00 49.62 272 PHE A CA 1
ATOM 2025 C C . PHE A 1 272 ? -2.693 -23.214 13.013 1.00 49.62 272 PHE A C 1
ATOM 2027 O O . PHE A 1 272 ? -3.702 -23.892 12.824 1.00 49.62 272 PHE A O 1
ATOM 2034 N N . THR A 1 273 ? -2.393 -22.168 12.243 1.00 41.09 273 THR A N 1
ATOM 2035 C CA . THR A 1 273 ? -3.156 -21.752 11.057 1.00 41.09 273 THR A CA 1
ATOM 2036 C C . THR A 1 273 ? -2.362 -22.017 9.768 1.00 41.09 273 THR A C 1
ATOM 2038 O O . THR A 1 273 ? -1.164 -21.758 9.690 1.00 41.09 273 THR A O 1
ATOM 2041 N N . GLY A 1 274 ? -3.030 -22.579 8.752 1.00 46.25 274 GLY A N 1
ATOM 2042 C CA . GLY A 1 274 ? -2.432 -22.942 7.456 1.00 46.25 274 GLY A CA 1
ATOM 2043 C C . GLY A 1 274 ? -1.813 -24.350 7.374 1.00 46.25 274 GLY A C 1
ATOM 2044 O O . GLY A 1 274 ? -1.788 -25.112 8.346 1.00 46.25 274 GLY A O 1
ATOM 2045 N N . ASP A 1 275 ? -1.289 -24.698 6.191 1.00 47.12 275 ASP A N 1
ATOM 2046 C CA . ASP A 1 275 ? -0.744 -26.031 5.849 1.00 47.12 275 ASP A CA 1
ATOM 2047 C C . ASP A 1 275 ? 0.405 -26.507 6.765 1.00 47.12 275 ASP A C 1
ATOM 2049 O O . ASP A 1 275 ? 0.681 -27.707 6.885 1.00 47.12 275 ASP A O 1
ATOM 2053 N N . ASN A 1 276 ? 1.032 -25.579 7.491 1.00 45.97 276 ASN A N 1
ATOM 2054 C CA . ASN A 1 276 ? 2.100 -25.843 8.453 1.00 45.97 276 ASN A CA 1
ATOM 2055 C C . ASN A 1 276 ? 1.641 -26.556 9.741 1.00 45.97 276 ASN A C 1
ATOM 2057 O O . ASN A 1 276 ? 2.492 -27.043 10.491 1.00 45.97 276 ASN A O 1
ATOM 2061 N N . LEU A 1 277 ? 0.332 -26.716 9.985 1.00 58.88 277 LEU A N 1
ATOM 2062 C CA . LEU A 1 277 ? -0.202 -27.428 11.159 1.00 58.88 277 LEU A CA 1
ATOM 2063 C C . LEU A 1 277 ? 0.383 -28.847 11.324 1.00 58.88 277 LEU A C 1
ATOM 2065 O O . LEU A 1 277 ? 0.611 -29.304 12.448 1.00 58.88 277 LEU A O 1
ATOM 2069 N N . TRP A 1 278 ? 0.699 -29.534 10.220 1.00 66.00 278 TRP A N 1
ATOM 2070 C CA . TRP A 1 278 ? 1.375 -30.838 10.246 1.00 66.00 278 TRP A CA 1
ATOM 2071 C C . TRP A 1 278 ? 2.816 -30.765 10.767 1.00 66.00 278 TRP A C 1
ATOM 2073 O O . TRP A 1 278 ? 3.239 -31.645 11.521 1.00 66.00 278 TRP A O 1
ATOM 2083 N N . ILE A 1 279 ? 3.563 -29.717 10.412 1.00 69.06 279 ILE A N 1
ATOM 2084 C CA . ILE A 1 279 ? 4.945 -29.497 10.864 1.00 69.06 279 ILE A CA 1
ATOM 2085 C C . ILE A 1 279 ? 4.946 -29.194 12.367 1.00 69.06 279 ILE A C 1
ATOM 2087 O O . ILE A 1 279 ? 5.691 -29.821 13.126 1.00 69.06 279 ILE A O 1
ATOM 2091 N N . THR A 1 280 ? 4.042 -28.324 12.822 1.00 62.81 280 THR A N 1
ATOM 2092 C CA . THR A 1 280 ? 3.859 -27.992 14.244 1.00 62.81 280 THR A CA 1
ATOM 2093 C C . THR A 1 280 ? 3.502 -29.228 15.075 1.00 62.81 280 THR A C 1
ATOM 2095 O O . THR A 1 280 ? 4.107 -29.466 16.125 1.00 62.81 280 THR A O 1
ATOM 2098 N N . LEU A 1 281 ? 2.593 -30.084 14.589 1.00 74.75 281 LEU A N 1
ATOM 2099 C CA . LEU A 1 281 ? 2.251 -31.357 15.240 1.00 74.75 281 LEU A CA 1
ATOM 2100 C C . LEU A 1 281 ? 3.454 -32.300 15.383 1.00 74.75 281 LEU A C 1
ATOM 2102 O O . LEU A 1 281 ? 3.623 -32.919 16.437 1.00 74.75 281 LEU A O 1
ATOM 2106 N N . VAL A 1 282 ? 4.308 -32.401 14.358 1.00 80.31 282 VAL A N 1
ATOM 2107 C CA . VAL A 1 282 ? 5.533 -33.219 14.407 1.00 80.31 282 VAL A CA 1
ATOM 2108 C C . VAL A 1 282 ? 6.522 -32.672 15.440 1.00 80.31 282 VAL A C 1
ATOM 2110 O O . VAL A 1 282 ? 7.073 -33.452 16.220 1.00 80.31 282 VAL A O 1
ATOM 2113 N N . ILE A 1 283 ? 6.715 -31.353 15.511 1.00 79.06 283 ILE A N 1
ATOM 2114 C CA . ILE A 1 283 ? 7.609 -30.721 16.497 1.00 79.06 283 ILE A CA 1
ATOM 2115 C C . ILE A 1 283 ? 7.111 -30.977 17.928 1.00 79.06 283 ILE A C 1
ATOM 2117 O O . ILE A 1 283 ? 7.887 -31.416 18.782 1.00 79.06 283 ILE A O 1
ATOM 2121 N N . ILE A 1 284 ? 5.811 -30.795 18.186 1.00 82.00 284 ILE A N 1
ATOM 2122 C CA . ILE A 1 284 ? 5.198 -31.079 19.495 1.00 82.00 284 ILE A CA 1
ATOM 2123 C C . ILE A 1 284 ? 5.365 -32.560 19.866 1.00 82.00 284 ILE A C 1
ATOM 2125 O O . ILE A 1 284 ? 5.760 -32.869 20.993 1.00 82.00 284 ILE A O 1
ATOM 2129 N N . LEU A 1 285 ? 5.138 -33.482 18.923 1.00 83.56 285 LEU A N 1
ATOM 2130 C CA . LEU A 1 285 ? 5.339 -34.919 19.137 1.00 83.56 285 LEU A CA 1
ATOM 2131 C C . LEU A 1 285 ? 6.789 -35.232 19.544 1.00 83.56 285 LEU A C 1
ATOM 2133 O O . LEU A 1 285 ? 7.011 -35.972 20.505 1.00 83.56 285 LEU A O 1
ATOM 2137 N N . VAL A 1 286 ? 7.777 -34.653 18.854 1.00 85.19 286 VAL A N 1
ATOM 2138 C CA . VAL A 1 286 ? 9.205 -34.833 19.169 1.00 85.19 286 VAL A CA 1
ATOM 2139 C C . VAL A 1 286 ? 9.528 -34.313 20.571 1.00 85.19 286 VAL A C 1
ATOM 2141 O O . VAL A 1 286 ? 10.166 -35.029 21.345 1.00 85.19 286 VAL A O 1
ATOM 2144 N N . ILE A 1 287 ? 9.040 -33.126 20.944 1.00 84.75 287 ILE A N 1
ATOM 2145 C CA . ILE A 1 287 ? 9.238 -32.553 22.287 1.00 84.75 287 ILE A CA 1
ATOM 2146 C C . ILE A 1 287 ? 8.636 -33.468 23.364 1.00 84.75 287 ILE A C 1
ATOM 2148 O O . ILE A 1 287 ? 9.306 -33.777 24.352 1.00 84.75 287 ILE A O 1
ATOM 2152 N N . VAL A 1 288 ? 7.415 -33.974 23.162 1.00 87.19 288 VAL A N 1
ATOM 2153 C CA . VAL A 1 288 ? 6.756 -34.907 24.096 1.00 87.19 288 VAL A CA 1
ATOM 2154 C C . VAL A 1 288 ? 7.543 -36.214 24.236 1.00 87.19 288 VAL A C 1
ATOM 2156 O O . VAL A 1 288 ? 7.733 -36.692 25.357 1.00 87.19 288 VAL A O 1
ATOM 2159 N N . VAL A 1 289 ? 8.059 -36.780 23.140 1.00 84.31 289 VAL A N 1
ATOM 2160 C CA . VAL A 1 289 ? 8.887 -38.002 23.169 1.00 84.31 289 VAL A CA 1
ATOM 2161 C C . VAL A 1 289 ? 10.214 -37.766 23.900 1.00 84.31 289 VAL A C 1
ATOM 2163 O O . VAL A 1 289 ? 10.617 -38.601 24.714 1.00 84.31 289 VAL A O 1
ATOM 2166 N N . VAL A 1 290 ? 10.874 -36.627 23.674 1.00 85.06 290 VAL A N 1
ATOM 2167 C CA . VAL A 1 290 ? 12.118 -36.253 24.371 1.00 85.06 290 VAL A CA 1
ATOM 2168 C C . VAL A 1 290 ? 11.870 -36.060 25.870 1.00 85.06 290 VAL A C 1
ATOM 2170 O O . VAL A 1 290 ? 12.600 -36.628 26.685 1.00 85.06 290 VAL A O 1
ATOM 2173 N N . LEU A 1 291 ? 10.811 -35.346 26.259 1.00 82.56 291 LEU A N 1
ATOM 2174 C CA . LEU A 1 291 ? 10.430 -35.169 27.665 1.00 82.56 291 LEU A CA 1
ATOM 2175 C C . LEU A 1 291 ? 10.082 -36.506 28.335 1.00 82.56 291 LEU A C 1
ATOM 2177 O O . LEU A 1 291 ? 10.565 -36.784 29.434 1.00 82.56 291 LEU A O 1
ATOM 2181 N N . ALA A 1 292 ? 9.323 -37.377 27.665 1.00 81.44 292 ALA A N 1
ATOM 2182 C CA . ALA A 1 292 ? 9.009 -38.714 28.166 1.00 81.44 292 ALA A CA 1
ATOM 2183 C C . ALA A 1 292 ? 10.272 -39.576 28.353 1.00 81.44 292 ALA A C 1
ATOM 2185 O O . ALA A 1 292 ? 10.401 -40.268 29.367 1.00 81.44 292 ALA A O 1
ATOM 2186 N N . ALA A 1 293 ? 11.237 -39.499 27.431 1.00 79.69 293 ALA A N 1
ATOM 2187 C CA . ALA A 1 293 ? 12.523 -40.185 27.552 1.00 79.69 293 ALA A CA 1
ATOM 2188 C C . ALA A 1 293 ? 13.357 -39.651 28.732 1.00 79.69 293 ALA A C 1
ATOM 2190 O O . ALA A 1 293 ? 13.903 -40.444 29.505 1.00 79.69 293 ALA A O 1
ATOM 2191 N N . ILE A 1 294 ? 13.409 -38.329 28.928 1.00 80.50 294 ILE A N 1
ATOM 2192 C CA . ILE A 1 294 ? 14.089 -37.692 30.069 1.00 80.50 294 ILE A CA 1
ATOM 2193 C C . ILE A 1 294 ? 13.449 -38.135 31.393 1.00 80.50 294 ILE A C 1
ATOM 2195 O O . ILE A 1 294 ? 14.158 -38.600 32.290 1.00 80.50 294 ILE A O 1
ATOM 2199 N N . ILE A 1 295 ? 12.118 -38.084 31.504 1.00 80.38 295 ILE A N 1
ATOM 2200 C CA . ILE A 1 295 ? 11.376 -38.536 32.693 1.00 80.38 295 ILE A CA 1
ATOM 2201 C C . ILE A 1 295 ? 11.640 -40.025 32.960 1.00 80.38 295 ILE A C 1
ATOM 2203 O O . ILE A 1 295 ? 11.933 -40.399 34.097 1.00 80.38 295 ILE A O 1
ATOM 2207 N N . ALA A 1 296 ? 11.623 -40.877 31.931 1.00 76.56 296 ALA A N 1
ATOM 2208 C CA . ALA A 1 296 ? 11.915 -42.304 32.069 1.00 76.56 296 ALA A CA 1
ATOM 2209 C C . ALA A 1 296 ? 13.352 -42.575 32.560 1.00 76.56 296 ALA A C 1
ATOM 2211 O O . ALA A 1 296 ? 13.564 -43.477 33.377 1.00 76.56 296 ALA A O 1
ATOM 2212 N N . VAL A 1 297 ? 14.340 -41.788 32.118 1.00 75.94 297 VAL A N 1
ATOM 2213 C CA . VAL A 1 297 ? 15.737 -41.874 32.585 1.00 75.94 297 VAL A CA 1
ATOM 2214 C C . VAL A 1 297 ? 15.877 -41.404 34.038 1.00 75.94 297 VAL A C 1
ATOM 2216 O O . VAL A 1 297 ? 16.547 -42.075 34.830 1.00 75.94 297 VAL A O 1
ATOM 2219 N N . ILE A 1 298 ? 15.212 -40.311 34.423 1.00 74.00 298 ILE A N 1
ATOM 2220 C CA . ILE A 1 298 ? 15.193 -39.808 35.807 1.00 74.00 298 ILE A CA 1
ATOM 2221 C C . ILE A 1 298 ? 14.519 -40.828 36.738 1.00 74.00 298 ILE A C 1
ATOM 2223 O O . ILE A 1 298 ? 15.101 -41.216 37.753 1.00 74.00 298 ILE A O 1
ATOM 2227 N N . MET A 1 299 ? 13.352 -41.361 36.360 1.00 71.50 299 MET A N 1
ATOM 2228 C CA . MET A 1 299 ? 12.655 -42.404 37.124 1.00 71.50 299 MET A CA 1
ATOM 2229 C C . MET A 1 299 ? 13.459 -43.708 37.232 1.00 71.50 299 MET A C 1
ATOM 2231 O O . MET A 1 299 ? 13.410 -44.370 38.271 1.00 71.50 299 MET A O 1
ATOM 2235 N N . ARG A 1 300 ? 14.249 -44.073 36.210 1.00 62.44 300 ARG A N 1
ATOM 2236 C CA . ARG A 1 300 ? 15.191 -45.206 36.295 1.00 62.44 300 ARG A CA 1
ATOM 2237 C C . ARG A 1 300 ? 16.332 -44.958 37.281 1.00 62.44 300 ARG A C 1
ATOM 2239 O O . ARG A 1 300 ? 16.743 -45.902 37.948 1.00 62.44 300 ARG A O 1
ATOM 2246 N N . ARG A 1 301 ? 16.832 -43.723 37.394 1.00 58.28 301 ARG A N 1
ATOM 2247 C CA . ARG A 1 301 ? 17.890 -43.356 38.355 1.00 58.28 301 ARG A CA 1
ATOM 2248 C C . ARG A 1 301 ? 17.386 -43.223 39.798 1.00 58.28 301 ARG A C 1
ATOM 2250 O O . ARG A 1 301 ? 18.168 -43.439 40.715 1.00 58.28 301 ARG A O 1
ATOM 2257 N N . GLY A 1 302 ? 16.102 -42.927 40.007 1.00 53.94 302 GLY A N 1
ATOM 2258 C CA . GLY A 1 302 ? 15.504 -42.772 41.342 1.00 53.94 302 GLY A CA 1
ATOM 2259 C C . GLY A 1 302 ? 15.243 -44.071 42.121 1.00 53.94 302 GLY A C 1
ATOM 2260 O O . GLY A 1 302 ? 15.031 -44.020 43.330 1.00 53.94 302 GLY A O 1
ATOM 2261 N N . ARG A 1 303 ? 15.265 -45.248 41.477 1.00 50.72 303 ARG A N 1
ATOM 2262 C CA . ARG A 1 303 ? 15.021 -46.547 42.139 1.00 50.72 303 ARG A CA 1
ATOM 2263 C C . ARG A 1 303 ? 16.305 -47.190 42.672 1.00 50.72 303 ARG A C 1
ATOM 2265 O O . ARG A 1 303 ? 16.711 -48.263 42.228 1.00 50.72 303 ARG A O 1
ATOM 2272 N N . GLY A 1 304 ? 16.912 -46.545 43.668 1.00 51.00 304 GLY A N 1
ATOM 2273 C CA . GLY A 1 304 ? 17.826 -47.229 44.588 1.00 51.00 304 GLY A CA 1
ATOM 2274 C C . GLY A 1 304 ? 17.080 -48.298 45.411 1.00 51.00 304 GLY A C 1
ATOM 2275 O O . GLY A 1 304 ? 15.870 -48.166 45.618 1.00 51.00 304 GLY A O 1
ATOM 2276 N N . PRO A 1 305 ? 17.750 -49.374 45.863 1.00 46.94 305 PRO A N 1
ATOM 2277 C CA . PRO A 1 305 ? 17.097 -50.430 46.628 1.00 46.94 305 PRO A CA 1
ATOM 2278 C C . PRO A 1 305 ? 16.612 -49.899 47.982 1.00 46.94 305 PRO A C 1
ATOM 2280 O O . PRO A 1 305 ? 17.397 -49.378 48.772 1.00 46.94 305 PRO A O 1
ATOM 2283 N N . VAL A 1 306 ? 15.316 -50.064 48.256 1.00 50.44 306 VAL A N 1
ATOM 2284 C CA . VAL A 1 306 ? 14.715 -49.722 49.549 1.00 50.44 306 VAL A CA 1
ATOM 2285 C C . VAL A 1 306 ? 15.297 -50.643 50.619 1.00 50.44 306 VAL A C 1
ATOM 2287 O O . VAL A 1 306 ? 15.002 -51.837 50.651 1.00 50.44 306 VAL A O 1
ATOM 2290 N N . THR A 1 307 ? 16.108 -50.089 51.518 1.00 47.97 307 THR A N 1
ATOM 2291 C CA . THR A 1 307 ? 16.513 -50.765 52.749 1.00 47.97 307 THR A CA 1
ATOM 2292 C C . THR A 1 307 ? 15.311 -50.862 53.682 1.00 47.97 307 THR A C 1
ATOM 2294 O O . THR A 1 307 ? 14.945 -49.908 54.364 1.00 47.97 307 THR A O 1
ATOM 2297 N N . THR A 1 308 ? 14.685 -52.038 53.728 1.00 51.12 308 THR A N 1
ATOM 2298 C CA . THR A 1 308 ? 13.675 -52.375 54.737 1.00 51.12 308 THR A CA 1
ATOM 2299 C C . THR A 1 308 ? 14.305 -52.364 56.128 1.00 51.12 308 THR A C 1
ATOM 2301 O O . THR A 1 308 ? 14.875 -53.367 56.559 1.00 51.12 308 THR A O 1
ATOM 2304 N N . PHE A 1 309 ? 14.192 -51.241 56.839 1.00 44.16 309 PHE A N 1
ATOM 2305 C CA . PHE A 1 309 ? 14.420 -51.207 58.279 1.00 44.16 309 PHE A CA 1
ATOM 2306 C C . PHE A 1 309 ? 13.161 -51.686 59.006 1.00 44.16 309 PHE A C 1
ATOM 2308 O O . PHE A 1 309 ? 12.060 -51.179 58.803 1.00 44.16 309 PHE A O 1
ATOM 2315 N N . MET A 1 310 ? 13.345 -52.730 59.807 1.00 41.12 310 MET A N 1
ATOM 2316 C CA . MET A 1 310 ? 12.299 -53.465 60.512 1.00 41.12 310 MET A CA 1
ATOM 2317 C C . MET A 1 310 ? 11.993 -52.794 61.865 1.00 41.12 310 MET A C 1
ATOM 2319 O O . MET A 1 310 ? 12.930 -52.316 62.505 1.00 41.12 310 MET A O 1
ATOM 2323 N N . PRO A 1 311 ? 10.729 -52.758 62.331 1.00 55.91 311 PRO A N 1
ATOM 2324 C CA . PRO A 1 311 ? 10.378 -52.111 63.592 1.00 55.91 311 PRO A CA 1
ATOM 2325 C C . PRO A 1 311 ? 10.541 -53.044 64.804 1.00 55.91 311 PRO A C 1
ATOM 2327 O O . PRO A 1 311 ? 10.038 -54.169 64.806 1.00 55.91 311 PRO A O 1
ATOM 2330 N N . PRO A 1 312 ? 11.157 -52.538 65.877 1.00 52.94 312 PRO A N 1
ATOM 2331 C CA . PRO A 1 312 ? 10.780 -52.824 67.261 1.00 52.94 312 PRO A CA 1
ATOM 2332 C C . PRO A 1 312 ? 10.428 -51.503 67.981 1.00 52.94 312 PRO A C 1
ATOM 2334 O O . PRO A 1 312 ? 10.827 -50.432 67.536 1.00 52.94 312 PRO A O 1
ATOM 2337 N N . MET A 1 313 ? 9.753 -51.452 69.124 1.00 38.91 313 MET A N 1
ATOM 2338 C CA . MET A 1 313 ? 8.886 -52.364 69.885 1.00 38.91 313 MET A CA 1
ATOM 2339 C C . MET A 1 313 ? 8.225 -51.442 70.935 1.00 38.91 313 MET A C 1
ATOM 2341 O O . MET A 1 313 ? 8.849 -50.468 71.352 1.00 38.91 313 MET A O 1
ATOM 2345 N N . ILE A 1 314 ? 6.968 -51.672 71.325 1.00 50.72 314 ILE A N 1
ATOM 2346 C CA . ILE A 1 314 ? 6.291 -50.800 72.304 1.00 50.72 314 ILE A CA 1
ATOM 2347 C C . ILE A 1 314 ? 6.704 -51.212 73.720 1.00 50.72 314 ILE A C 1
ATOM 2349 O O . ILE A 1 314 ? 6.526 -52.376 74.070 1.00 50.72 314 ILE A O 1
ATOM 2353 N N . GLU A 1 315 ? 7.155 -50.258 74.537 1.00 47.25 315 GLU A N 1
ATOM 2354 C CA . GLU A 1 315 ? 7.185 -50.394 75.997 1.00 47.25 315 GLU A CA 1
ATOM 2355 C C . GLU A 1 315 ? 6.824 -49.050 76.669 1.00 47.25 315 GLU A C 1
ATOM 2357 O O . GLU A 1 315 ? 7.309 -47.986 76.285 1.00 47.25 315 GLU A O 1
ATOM 2362 N N . GLU A 1 316 ? 5.897 -49.119 77.627 1.00 45.91 316 GLU A N 1
ATOM 2363 C CA . GLU A 1 316 ? 5.533 -48.078 78.605 1.00 45.91 316 GLU A CA 1
ATOM 2364 C C . GLU A 1 316 ? 6.705 -47.818 79.583 1.00 45.91 316 GLU A C 1
ATOM 2366 O O . GLU A 1 316 ? 7.580 -48.664 79.718 1.00 45.91 316 GLU A O 1
ATOM 2371 N N . ALA A 1 317 ? 6.816 -46.737 80.360 1.00 47.84 317 ALA A N 1
ATOM 2372 C CA . ALA A 1 317 ? 6.095 -45.467 80.512 1.00 47.84 317 ALA A CA 1
ATOM 2373 C C . ALA A 1 317 ? 7.024 -44.495 81.287 1.00 47.84 317 ALA A C 1
ATOM 2375 O O . ALA A 1 317 ? 8.006 -44.939 81.869 1.00 47.84 317 ALA A O 1
ATOM 2376 N N . GLU A 1 318 ? 6.699 -43.197 81.350 1.00 45.47 318 GLU A N 1
ATOM 2377 C CA . GLU A 1 318 ? 6.497 -42.462 82.621 1.00 45.47 318 GLU A CA 1
ATOM 2378 C C . GLU A 1 318 ? 6.211 -40.965 82.385 1.00 45.47 318 GLU A C 1
ATOM 2380 O O . GLU A 1 318 ? 6.710 -40.323 81.463 1.00 45.47 318 GLU A O 1
ATOM 2385 N N . THR A 1 319 ? 5.360 -40.407 83.242 1.00 40.62 319 THR A N 1
ATOM 2386 C CA . THR A 1 319 ? 5.043 -38.973 83.348 1.00 40.62 319 THR A CA 1
ATOM 2387 C C . THR A 1 319 ? 6.160 -38.170 84.021 1.00 40.62 319 THR A C 1
ATOM 2389 O O . THR A 1 319 ? 6.782 -38.715 84.924 1.00 40.62 319 THR A O 1
ATOM 2392 N N . VAL A 1 320 ? 6.277 -36.854 83.742 1.00 44.78 320 VAL A N 1
ATOM 2393 C CA . VAL A 1 320 ? 6.185 -35.759 84.757 1.00 44.78 320 VAL A CA 1
ATOM 2394 C C . VAL A 1 320 ? 6.458 -34.343 84.176 1.00 44.78 320 VAL A C 1
ATOM 2396 O O . VAL A 1 320 ? 7.485 -34.090 83.566 1.00 44.78 320 VAL A O 1
ATOM 2399 N N . GLN A 1 321 ? 5.503 -33.437 84.443 1.00 40.06 321 GLN A N 1
ATOM 2400 C CA . GLN A 1 321 ? 5.563 -31.966 84.654 1.00 40.06 321 GLN A CA 1
ATOM 2401 C C . GLN A 1 321 ? 6.204 -30.962 83.656 1.00 40.06 321 GLN A C 1
ATOM 2403 O O . GLN A 1 321 ? 7.410 -30.874 83.478 1.00 40.06 321 GLN A O 1
ATOM 2408 N N . THR A 1 322 ? 5.321 -30.077 83.161 1.00 43.59 322 THR A N 1
ATOM 2409 C CA . THR A 1 322 ? 5.407 -28.592 83.107 1.00 43.59 322 THR A CA 1
ATOM 2410 C C . THR A 1 322 ? 6.762 -27.873 83.205 1.00 43.59 322 THR A C 1
ATOM 2412 O O . THR A 1 322 ? 7.335 -27.840 84.292 1.00 43.59 322 THR A O 1
ATOM 2415 N N . THR A 1 323 ? 7.044 -27.022 82.201 1.00 45.47 323 THR A N 1
ATOM 2416 C CA . THR A 1 323 ? 7.248 -25.575 82.450 1.00 45.47 323 THR A CA 1
ATOM 2417 C C . THR A 1 323 ? 6.638 -24.704 81.340 1.00 45.47 323 THR A C 1
ATOM 2419 O O . THR A 1 323 ? 6.813 -24.936 80.149 1.00 45.47 323 THR A O 1
ATOM 2422 N N . GLU A 1 324 ? 5.921 -23.687 81.793 1.00 49.03 324 GLU A N 1
ATOM 2423 C CA . GLU A 1 324 ? 5.416 -22.478 81.137 1.00 49.03 324 GLU A CA 1
ATOM 2424 C C . GLU A 1 324 ? 6.504 -21.630 80.438 1.00 49.03 324 GLU A C 1
ATOM 2426 O O . GLU A 1 324 ? 7.537 -21.361 81.047 1.00 49.03 324 GLU A O 1
ATOM 2431 N N . THR A 1 325 ? 6.257 -21.110 79.221 1.00 47.38 325 THR A N 1
ATOM 2432 C CA . THR A 1 32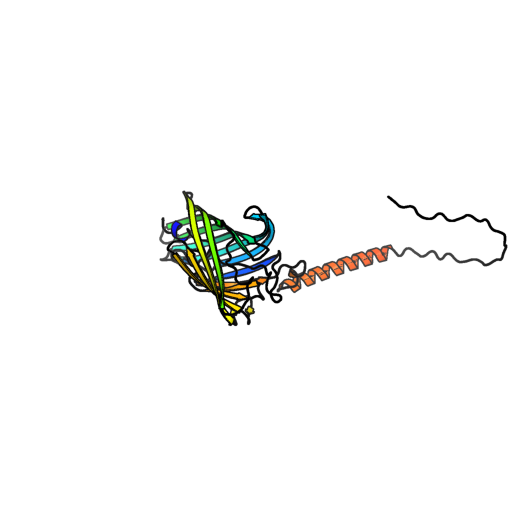5 ? 6.642 -19.718 78.869 1.00 47.38 325 THR A CA 1
ATOM 2433 C C . THR A 1 325 ? 5.785 -19.128 77.729 1.00 47.38 325 THR A C 1
ATOM 2435 O O . THR A 1 325 ? 5.687 -19.673 76.635 1.00 47.38 325 THR A O 1
ATOM 2438 N N . GLU A 1 326 ? 5.192 -17.985 78.063 1.00 56.41 326 GLU A N 1
ATOM 2439 C CA . GLU A 1 326 ? 4.449 -16.931 77.347 1.00 56.41 326 GLU A CA 1
ATOM 2440 C C . GLU A 1 326 ? 4.697 -16.653 75.829 1.00 56.41 326 GLU A C 1
ATOM 2442 O O . GLU A 1 326 ? 5.817 -16.800 75.335 1.00 56.41 326 GLU A O 1
ATOM 2447 N N . PRO A 1 327 ? 3.678 -16.168 75.072 1.00 58.62 327 PRO A N 1
ATOM 2448 C CA . PRO A 1 327 ? 3.804 -15.765 73.663 1.00 58.62 327 PRO A CA 1
ATOM 2449 C C . PRO A 1 327 ? 4.243 -14.298 73.478 1.00 58.62 327 PRO A C 1
ATOM 2451 O O . PRO A 1 327 ? 3.940 -13.441 74.305 1.00 58.62 327 PRO A O 1
ATOM 2454 N N . LYS A 1 328 ? 4.839 -13.961 72.320 1.00 60.72 328 LYS A N 1
ATOM 2455 C CA . LYS A 1 328 ? 5.071 -12.561 71.908 1.00 60.72 328 LYS A CA 1
ATOM 2456 C C . LYS A 1 328 ? 4.355 -12.208 70.583 1.00 60.72 328 LYS A C 1
ATOM 2458 O O . LYS A 1 328 ? 4.597 -12.889 69.588 1.00 60.72 328 LYS A O 1
ATOM 2463 N N . PRO A 1 329 ? 3.500 -11.162 70.551 1.00 72.44 329 PRO A N 1
ATOM 2464 C CA . PRO A 1 329 ? 2.758 -10.716 69.360 1.00 72.44 329 PRO A CA 1
ATOM 2465 C C . PRO A 1 329 ? 3.578 -9.771 68.439 1.00 72.44 329 PRO A C 1
ATOM 2467 O O . PRO A 1 329 ? 4.679 -9.357 68.821 1.00 72.44 329 PRO A O 1
ATOM 2470 N N . PRO A 1 330 ? 3.083 -9.442 67.222 1.00 59.19 330 PRO A N 1
ATOM 2471 C CA . PRO A 1 330 ? 3.845 -8.720 66.193 1.00 59.19 330 PRO A CA 1
ATOM 2472 C C . PRO A 1 330 ? 3.884 -7.197 66.408 1.00 59.19 330 PRO A C 1
ATOM 2474 O O . PRO A 1 330 ? 3.079 -6.648 67.159 1.00 59.19 330 PRO A O 1
ATOM 2477 N N . ILE A 1 331 ? 4.801 -6.511 65.710 1.00 63.88 331 ILE A N 1
ATOM 2478 C CA . ILE A 1 331 ? 4.915 -5.042 65.712 1.00 63.88 331 ILE A CA 1
ATOM 2479 C C . ILE A 1 331 ? 5.055 -4.492 64.281 1.00 63.88 331 ILE A C 1
ATOM 2481 O O . ILE A 1 331 ? 5.936 -4.896 63.526 1.00 63.88 331 ILE A O 1
ATOM 2485 N N . THR A 1 332 ? 4.205 -3.509 63.998 1.00 54.09 332 THR A N 1
ATOM 2486 C CA . THR A 1 332 ? 4.195 -2.494 62.925 1.00 54.09 332 THR A CA 1
ATOM 2487 C C . THR A 1 332 ? 3.619 -1.213 63.568 1.00 54.09 332 THR A C 1
ATOM 2489 O O . THR A 1 332 ? 2.985 -1.335 64.623 1.00 54.09 332 THR A O 1
ATOM 2492 N N . PRO A 1 333 ? 3.683 -0.007 62.967 1.00 51.78 333 PRO A N 1
ATOM 2493 C CA . PRO A 1 333 ? 4.611 0.565 61.986 1.00 51.78 333 PRO A CA 1
ATOM 2494 C C . PRO A 1 333 ? 5.417 1.708 62.701 1.00 51.78 333 PRO A C 1
ATOM 2496 O O . PRO A 1 333 ? 5.981 1.352 63.743 1.00 51.78 333 PRO A O 1
ATOM 2499 N N . PRO A 1 334 ? 5.532 3.009 62.310 1.00 68.31 334 PRO A N 1
ATOM 2500 C CA . PRO A 1 334 ? 4.796 3.826 61.326 1.00 68.31 334 PRO A CA 1
ATOM 2501 C C . PRO A 1 334 ? 5.382 3.824 59.904 1.00 68.31 334 PRO A C 1
ATOM 2503 O O . PRO A 1 334 ? 6.606 3.617 59.764 1.00 68.31 334 PRO A O 1
#